Protein AF-A0A6J8BH68-F1 (afdb_monomer)

Nearest PDB structures (foldseek):
  7sr6-assembly1_A  TM=5.094E-01  e=5.598E-03  Homo sapiens
  6y30-assembly1_A  TM=3.974E-01  e=2.718E+00  Homo sapiens
  6y31-assembly4_D  TM=3.456E-01  e=2.278E+00  Homo sapiens
  6y30-assembly2_B  TM=4.277E-01  e=5.846E+00  Homo sapiens

Secondary structure (DSSP, 8-state):
-HHHHHHTTPPP-GGG---S-SEEEETTEEEETTTTEEE--HHHHHHHHHHHHHTTT-SEEEHHHHHHHHHHHHHHTTT-GGGGGGHHHHHHHHHTSSSTTSEEE--HHHHHHHHHHHHHHHHTTTT-S---S-EEETTTTTEEEEE-SSSEEEEEETTEEEEEEPPTTTS-TTS----HHHHHHHHHHHHHHHHGGGGTT-EEE----

Solvent-accessible surface area (backbone atoms only — not comparable to full-atom values): 12185 Å² total; per-residue (Å²): 107,75,63,56,34,58,76,69,69,51,87,78,56,69,97,77,60,74,72,98,63,61,60,49,77,53,100,75,28,35,40,29,69,82,80,52,25,25,22,66,41,66,71,60,50,50,52,53,48,51,54,54,57,69,50,71,83,46,64,53,44,32,22,47,59,48,48,50,52,47,54,56,51,59,58,45,37,74,26,30,63,80,52,53,77,56,46,56,63,56,52,52,50,38,62,73,44,89,54,54,81,40,73,36,74,54,46,70,68,54,50,52,42,51,52,49,47,49,51,44,64,73,69,32,59,42,69,47,51,69,49,47,89,63,71,40,48,27,66,84,66,43,37,49,64,46,52,51,100,83,61,25,38,26,32,37,45,78,94,43,72,54,72,49,66,63,55,79,84,72,65,50,93,86,51,82,75,75,49,65,66,60,51,46,46,50,30,48,51,51,47,42,73,76,49,37,86,80,44,68,57,60,37,72,45,79,88,80,125

Structure (mmCIF, N/CA/C/O backbone):
data_AF-A0A6J8BH68-F1
#
_entry.id   AF-A0A6J8BH68-F1
#
loop_
_atom_site.group_PDB
_atom_site.id
_atom_site.type_symbol
_atom_site.label_atom_id
_atom_site.label_alt_id
_atom_site.label_comp_id
_atom_site.label_asym_id
_atom_site.label_entity_id
_atom_site.label_seq_id
_atom_site.pdbx_PDB_ins_code
_atom_site.Cartn_x
_atom_site.Cartn_y
_atom_site.Cartn_z
_atom_site.occupancy
_atom_site.B_iso_or_equiv
_atom_site.auth_seq_id
_atom_site.auth_comp_id
_atom_site.auth_asym_id
_atom_site.auth_atom_id
_atom_site.pdbx_PDB_model_num
ATOM 1 N N . MET A 1 1 ? 7.883 -32.404 18.739 1.00 62.94 1 MET A N 1
ATOM 2 C CA . MET A 1 1 ? 7.047 -31.274 19.208 1.00 62.94 1 MET A CA 1
ATOM 3 C C . MET A 1 1 ? 5.909 -31.745 20.113 1.00 62.94 1 MET A C 1
ATOM 5 O O . MET A 1 1 ? 5.939 -31.390 21.276 1.00 62.94 1 MET A O 1
ATOM 9 N N . LEU A 1 2 ? 4.973 -32.595 19.663 1.00 76.50 2 LEU A N 1
ATOM 10 C CA . LEU A 1 2 ? 3.887 -33.108 20.531 1.00 76.50 2 LEU A CA 1
ATOM 11 C C . LEU A 1 2 ? 4.393 -33.866 21.774 1.00 76.50 2 LEU A C 1
ATOM 13 O O . LEU A 1 2 ? 3.855 -33.691 22.862 1.00 76.50 2 LEU A O 1
ATOM 17 N N . TYR A 1 3 ? 5.465 -34.650 21.618 1.00 80.44 3 TYR A N 1
ATOM 18 C CA . TYR A 1 3 ? 6.135 -35.343 22.723 1.00 80.44 3 TYR A CA 1
ATOM 19 C C . TYR A 1 3 ? 6.648 -34.373 23.800 1.00 80.44 3 TYR A C 1
ATOM 21 O O . TYR A 1 3 ? 6.330 -34.541 24.969 1.00 80.44 3 TYR A O 1
ATOM 29 N N . GLU A 1 4 ? 7.350 -33.308 23.401 1.00 83.19 4 GLU A N 1
ATOM 30 C CA . GLU A 1 4 ? 7.894 -32.295 24.321 1.00 83.19 4 GLU A CA 1
ATOM 31 C C . GLU A 1 4 ? 6.803 -31.568 25.114 1.00 83.19 4 GLU A C 1
ATOM 33 O O . GLU A 1 4 ? 6.927 -31.379 26.320 1.00 83.19 4 GLU A O 1
ATOM 38 N N . PHE A 1 5 ? 5.696 -31.202 24.459 1.00 84.19 5 PHE A N 1
ATOM 39 C CA . PHE A 1 5 ? 4.562 -30.566 25.136 1.00 84.19 5 PHE A CA 1
ATOM 40 C C . PHE A 1 5 ? 3.952 -31.488 26.194 1.00 84.19 5 PHE A C 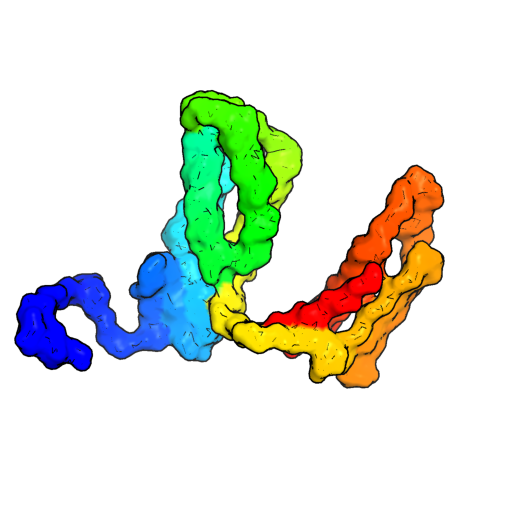1
ATOM 42 O O . PHE A 1 5 ? 3.615 -31.029 27.283 1.00 84.19 5 PHE A O 1
ATOM 49 N N . ASN A 1 6 ? 3.860 -32.787 25.899 1.00 84.12 6 ASN A N 1
ATOM 50 C CA . ASN A 1 6 ? 3.356 -33.777 26.844 1.00 84.12 6 ASN A CA 1
ATOM 51 C C . ASN A 1 6 ? 4.328 -33.982 28.021 1.00 84.12 6 ASN A C 1
ATOM 53 O O . ASN A 1 6 ? 3.905 -33.972 29.176 1.00 84.12 6 ASN A O 1
ATOM 57 N N . SER A 1 7 ? 5.635 -34.068 27.744 1.00 90.94 7 SER A N 1
ATOM 58 C CA . SER A 1 7 ? 6.694 -34.155 28.761 1.00 90.94 7 SER A CA 1
ATOM 59 C C . SER A 1 7 ? 6.697 -32.950 29.707 1.00 90.94 7 SER A C 1
ATOM 61 O O . SER A 1 7 ? 6.908 -33.103 30.908 1.00 90.94 7 SER A O 1
ATOM 63 N N . LEU A 1 8 ? 6.400 -31.757 29.185 1.00 92.19 8 LEU A N 1
ATOM 64 C CA . LEU A 1 8 ? 6.298 -30.512 29.952 1.00 92.19 8 LEU A CA 1
ATOM 65 C C . LEU A 1 8 ? 4.896 -30.256 30.536 1.00 92.19 8 LEU A C 1
ATOM 67 O O . LEU A 1 8 ? 4.685 -29.223 31.170 1.00 92.19 8 LEU A O 1
ATOM 71 N N . LYS A 1 9 ? 3.934 -31.171 30.339 1.00 89.31 9 LYS A N 1
ATOM 72 C CA . LYS A 1 9 ? 2.522 -31.029 30.750 1.00 89.31 9 LYS A CA 1
ATOM 73 C C . LYS A 1 9 ? 1.856 -29.738 30.246 1.00 89.31 9 LYS A C 1
ATOM 75 O O . LYS A 1 9 ? 0.973 -29.189 30.905 1.00 89.31 9 LYS A O 1
ATOM 80 N N . ILE A 1 10 ? 2.259 -29.254 29.072 1.00 89.19 10 ILE A N 1
ATOM 81 C CA . ILE A 1 10 ? 1.654 -28.085 28.429 1.00 89.19 10 ILE A CA 1
ATOM 82 C C . ILE A 1 10 ? 0.408 -28.552 27.661 1.00 89.19 10 ILE A C 1
ATOM 84 O O . ILE A 1 10 ? 0.533 -29.356 26.733 1.00 89.19 10 ILE A O 1
ATOM 88 N N . PRO A 1 11 ? -0.797 -28.066 28.010 1.00 85.69 11 PRO A N 1
ATOM 89 C CA . PRO A 1 11 ? -2.028 -28.516 27.378 1.00 85.69 11 PRO A CA 1
ATOM 90 C C . PRO A 1 11 ? -2.098 -28.066 25.917 1.00 85.69 11 PRO A C 1
ATOM 92 O O . PRO A 1 11 ? -1.878 -26.899 25.587 1.00 85.69 11 PRO A O 1
ATOM 95 N N . LEU A 1 12 ? -2.453 -29.002 25.038 1.00 82.00 12 LEU A N 1
ATOM 96 C CA . LEU A 1 12 ? -2.677 -28.738 23.622 1.00 82.00 12 LEU A CA 1
ATOM 97 C C . LEU A 1 12 ? -4.158 -28.492 23.357 1.00 82.00 12 LEU A C 1
ATOM 99 O O . LEU A 1 12 ? -5.035 -29.239 23.788 1.00 82.00 12 LEU A O 1
ATOM 103 N N . SER A 1 13 ? -4.434 -27.442 22.597 1.00 84.00 13 SER A N 1
ATOM 104 C CA . SER A 1 13 ? -5.782 -27.107 22.164 1.00 84.00 13 SER A CA 1
ATOM 105 C C . SER A 1 13 ? -6.084 -27.823 20.850 1.00 84.00 13 SER A C 1
ATOM 107 O O . SER A 1 13 ? -5.769 -27.283 19.794 1.00 84.00 13 SER A O 1
ATOM 109 N N . ALA A 1 14 ? -6.731 -28.991 20.901 1.00 79.06 14 ALA A N 1
ATOM 110 C CA . ALA A 1 14 ? -6.987 -29.832 19.722 1.00 79.06 14 ALA A CA 1
ATOM 111 C C . ALA A 1 14 ? -7.617 -29.068 18.539 1.00 79.06 14 ALA A C 1
ATOM 113 O O . ALA A 1 14 ? -7.183 -29.225 17.406 1.00 79.06 14 ALA A O 1
ATOM 114 N N . HIS A 1 15 ? -8.560 -28.156 18.804 1.00 78.12 15 HIS A N 1
ATOM 115 C CA . HIS A 1 15 ? -9.216 -27.341 17.769 1.00 78.12 15 HIS A CA 1
ATOM 116 C C . HIS A 1 15 ? -8.321 -26.251 17.141 1.00 78.12 15 HIS A C 1
ATOM 118 O O . HIS A 1 15 ? -8.707 -25.634 16.156 1.00 78.12 15 HIS A O 1
ATOM 124 N N . LYS A 1 16 ? -7.141 -25.986 17.718 1.00 76.31 16 LYS A N 1
ATOM 125 C CA . LYS A 1 16 ? -6.117 -25.053 17.206 1.00 76.31 16 LYS A CA 1
ATOM 126 C C . LYS A 1 16 ? -4.855 -25.778 16.743 1.00 76.31 16 LYS A C 1
ATOM 128 O O . LYS A 1 16 ? -3.930 -25.142 16.245 1.00 76.31 16 LYS A O 1
ATOM 133 N N . THR A 1 17 ? -4.782 -27.090 16.951 1.00 81.56 17 THR A N 1
ATOM 134 C CA . THR A 1 17 ? -3.645 -27.906 16.546 1.00 81.56 17 THR A CA 1
ATOM 135 C C . THR A 1 17 ? -3.919 -28.445 15.155 1.00 81.56 17 THR A C 1
ATOM 137 O O . THR A 1 17 ? -4.758 -29.318 14.964 1.00 81.56 17 THR A O 1
ATOM 140 N N . VAL A 1 18 ? -3.194 -27.913 14.179 1.00 82.25 18 VAL A N 1
ATOM 141 C CA . VAL A 1 18 ? -3.217 -28.406 12.804 1.00 82.25 18 VAL A CA 1
ATOM 142 C C . VAL A 1 18 ? -2.016 -29.330 12.620 1.00 82.25 18 VAL A C 1
ATOM 144 O O . VAL A 1 18 ? -0.923 -29.039 13.110 1.00 82.25 18 VAL A O 1
ATOM 147 N N . GLY A 1 19 ? -2.222 -30.462 11.947 1.00 83.69 19 GLY A N 1
ATOM 148 C CA . GLY A 1 19 ? -1.123 -31.329 11.528 1.00 83.69 19 GLY A CA 1
ATOM 149 C C . GLY A 1 19 ? -0.213 -30.647 10.494 1.00 83.69 19 GLY A C 1
ATOM 150 O O . GLY A 1 19 ? -0.447 -29.496 10.117 1.00 83.69 19 GLY A O 1
ATOM 151 N N . PRO A 1 20 ? 0.822 -31.346 10.001 1.00 84.50 20 PRO A N 1
ATOM 152 C CA . PRO A 1 20 ? 1.639 -30.848 8.902 1.00 84.50 20 PRO A CA 1
ATOM 153 C C . PRO A 1 20 ? 0.752 -30.455 7.714 1.00 84.50 20 PRO A C 1
ATOM 155 O O . PRO A 1 20 ? 0.034 -31.286 7.163 1.00 84.50 20 PRO A O 1
ATOM 158 N N . SER A 1 21 ? 0.785 -29.177 7.346 1.00 89.00 21 SER A N 1
ATOM 159 C CA . SER A 1 21 ? 0.006 -28.620 6.245 1.00 89.00 21 SER A CA 1
ATOM 160 C C . SER A 1 21 ? 0.845 -27.585 5.511 1.00 89.00 21 SER A C 1
ATOM 162 O O . SER A 1 21 ? 1.622 -26.848 6.118 1.00 89.00 21 SER A O 1
ATOM 164 N N . THR A 1 22 ? 0.663 -27.515 4.198 1.00 88.31 22 THR A N 1
ATOM 165 C CA . THR A 1 22 ? 1.269 -26.488 3.343 1.00 88.31 22 THR A CA 1
ATOM 166 C C . THR A 1 22 ? 0.498 -25.171 3.380 1.00 88.31 22 THR A C 1
ATOM 168 O O . THR A 1 22 ? 0.991 -24.159 2.882 1.00 88.31 22 THR A O 1
ATOM 171 N N . SER A 1 23 ? -0.700 -25.165 3.975 1.00 90.88 23 SER A N 1
ATOM 172 C CA . SER A 1 23 ? -1.450 -23.951 4.261 1.00 90.88 23 SER A CA 1
ATOM 173 C C . SER A 1 23 ? -2.061 -23.977 5.655 1.00 90.88 23 SER A C 1
ATOM 175 O O . SER A 1 23 ? -2.712 -24.948 6.042 1.00 90.88 23 SER A O 1
ATOM 177 N N . LEU A 1 24 ? -1.833 -22.915 6.423 1.00 91.88 24 LEU A N 1
ATOM 178 C CA . LEU A 1 24 ? -2.341 -22.790 7.786 1.00 91.88 24 LEU A CA 1
ATOM 179 C C . LEU A 1 24 ? -2.579 -21.328 8.148 1.00 91.88 24 LEU A C 1
ATOM 181 O O . LEU A 1 24 ? -1.927 -20.431 7.611 1.00 91.88 24 LEU A O 1
ATOM 185 N N . GLU A 1 25 ? -3.493 -21.095 9.084 1.00 90.75 25 GLU A N 1
ATOM 186 C CA . GLU A 1 25 ? -3.662 -19.784 9.698 1.00 90.75 25 GLU A CA 1
ATOM 187 C C . GLU A 1 25 ? -2.730 -19.645 10.908 1.00 90.75 25 GLU A C 1
ATOM 189 O O . GLU A 1 25 ? -2.767 -20.449 11.838 1.00 90.75 25 GLU A O 1
ATOM 194 N N . TYR A 1 26 ? -1.897 -18.606 10.911 1.00 88.06 26 TYR A N 1
ATOM 195 C CA . TYR A 1 26 ? -0.984 -18.289 12.003 1.00 88.06 26 TYR A CA 1
ATOM 196 C C . TYR A 1 26 ? -1.007 -16.797 12.309 1.00 88.06 26 TYR A C 1
ATOM 198 O O . TYR A 1 26 ? -0.903 -15.961 11.412 1.00 88.06 26 TYR A O 1
ATOM 206 N N . LEU A 1 27 ? -1.182 -16.452 13.590 1.00 88.88 27 LEU A N 1
ATOM 207 C CA . LEU A 1 27 ? -1.346 -15.068 14.062 1.00 88.88 27 LEU A CA 1
ATOM 208 C C . LEU A 1 27 ? -2.412 -14.280 13.279 1.00 88.88 27 LEU A C 1
ATOM 210 O O . LEU A 1 27 ? -2.342 -13.052 13.156 1.00 88.88 27 LEU A O 1
ATOM 214 N N . GLY A 1 28 ? -3.410 -15.000 12.760 1.00 90.12 28 GLY A N 1
ATOM 215 C CA . GLY A 1 28 ? -4.513 -14.446 12.000 1.00 90.12 28 GLY A CA 1
ATOM 216 C C . GLY A 1 28 ? -4.228 -14.148 10.521 1.00 90.12 28 GLY A C 1
ATOM 217 O O . GLY A 1 28 ? -4.991 -13.390 9.918 1.00 90.12 28 GLY A O 1
ATOM 218 N N . LEU A 1 29 ? -3.137 -14.682 9.969 1.00 92.50 29 LEU A N 1
ATOM 219 C CA . LEU A 1 29 ? -2.777 -14.634 8.552 1.00 92.50 29 LEU A CA 1
ATOM 220 C C . LEU A 1 29 ? -2.764 -16.050 7.983 1.00 92.50 29 LEU A C 1
ATOM 222 O O . LEU A 1 29 ? -2.313 -16.973 8.653 1.00 92.50 29 LEU A O 1
ATOM 226 N N . ILE A 1 30 ? -3.200 -16.217 6.739 1.00 93.19 30 ILE A N 1
ATOM 227 C CA . ILE A 1 30 ? -3.071 -17.487 6.022 1.00 93.19 30 ILE A CA 1
ATOM 228 C C . ILE A 1 30 ? -1.685 -17.526 5.395 1.00 93.19 30 ILE A C 1
ATOM 230 O O . ILE A 1 30 ? -1.351 -16.658 4.590 1.00 93.19 30 ILE A O 1
ATOM 234 N N . LEU A 1 31 ? -0.901 -18.536 5.749 1.00 91.19 31 LEU A N 1
ATOM 235 C CA . LEU A 1 31 ? 0.393 -18.837 5.150 1.00 91.19 31 LEU A CA 1
ATOM 236 C C . LEU A 1 31 ? 0.215 -19.963 4.129 1.00 91.19 31 LEU A C 1
ATOM 238 O O . LEU A 1 31 ? -0.536 -20.907 4.382 1.00 91.19 31 LEU A O 1
ATOM 242 N N . ASN A 1 32 ? 0.896 -19.877 2.986 1.00 90.44 32 ASN A N 1
ATOM 243 C CA . ASN A 1 32 ? 0.969 -20.954 2.001 1.00 90.44 32 ASN A CA 1
ATOM 244 C C . ASN A 1 32 ? 2.422 -21.165 1.567 1.00 90.44 32 ASN A C 1
ATOM 246 O O . ASN A 1 32 ? 3.017 -20.290 0.938 1.00 90.44 32 ASN A O 1
ATOM 250 N N . SER A 1 33 ? 2.988 -22.323 1.903 1.00 87.00 33 SER A N 1
ATOM 251 C CA . SER A 1 33 ? 4.391 -22.645 1.623 1.00 87.00 33 SER A CA 1
ATOM 252 C C . SER A 1 33 ? 4.631 -23.167 0.206 1.00 87.00 33 SER A C 1
ATOM 254 O O . SER A 1 33 ? 5.766 -23.153 -0.249 1.00 87.00 33 SER A O 1
ATOM 256 N N . MET A 1 34 ? 3.595 -23.623 -0.508 1.00 86.56 34 MET A N 1
ATOM 257 C CA . MET A 1 34 ? 3.737 -24.084 -1.898 1.00 86.56 34 MET A CA 1
ATOM 258 C C . MET A 1 34 ? 3.838 -22.911 -2.870 1.00 86.56 34 MET A C 1
ATOM 260 O O . MET A 1 34 ? 4.685 -22.898 -3.754 1.00 86.56 34 MET A O 1
ATOM 264 N N . HIS A 1 35 ? 2.974 -21.916 -2.687 1.00 83.56 35 HIS A N 1
ATOM 265 C CA . HIS A 1 35 ? 2.920 -20.724 -3.533 1.00 83.56 35 HIS A CA 1
ATOM 266 C C . HIS A 1 35 ? 3.731 -19.560 -2.960 1.00 83.56 35 HIS A C 1
ATOM 268 O O . HIS A 1 35 ? 3.818 -18.515 -3.594 1.00 83.56 35 HIS A O 1
ATOM 274 N N . MET A 1 36 ? 4.299 -19.728 -1.761 1.00 83.19 36 MET A N 1
ATOM 275 C CA . MET A 1 36 ? 5.093 -18.716 -1.067 1.00 83.19 36 MET A CA 1
ATOM 276 C C . MET A 1 36 ? 4.358 -17.372 -0.972 1.00 83.19 36 MET A C 1
ATOM 278 O O . MET A 1 36 ? 4.856 -16.327 -1.391 1.00 83.19 36 MET A O 1
ATOM 282 N N . PHE A 1 37 ? 3.177 -17.384 -0.349 1.00 86.69 37 PHE A N 1
ATOM 283 C CA . PHE A 1 37 ? 2.463 -16.160 0.016 1.00 86.69 37 PHE A CA 1
ATOM 284 C C . PHE A 1 37 ? 1.975 -16.183 1.464 1.00 86.69 37 PHE A C 1
ATOM 286 O O . PHE A 1 37 ? 1.782 -17.239 2.071 1.00 86.69 37 PHE A O 1
ATOM 293 N N . ALA A 1 38 ? 1.708 -14.988 1.989 1.00 90.62 38 ALA A N 1
ATOM 294 C CA . ALA A 1 38 ? 0.821 -14.804 3.126 1.00 90.62 38 ALA A CA 1
ATOM 295 C C . ALA A 1 38 ? -0.303 -13.848 2.737 1.00 90.62 38 ALA A C 1
ATOM 297 O O . ALA A 1 38 ? -0.083 -12.888 1.995 1.00 90.62 38 ALA A O 1
ATOM 298 N N . LYS A 1 39 ? -1.506 -14.108 3.240 1.00 93.31 39 LYS A N 1
ATOM 299 C CA . LYS A 1 39 ? -2.678 -13.279 2.969 1.00 93.31 39 LYS A CA 1
ATOM 300 C C . LYS A 1 39 ? -3.514 -13.057 4.221 1.00 93.31 39 LYS A C 1
ATOM 302 O O . LYS A 1 39 ? -3.482 -13.851 5.162 1.00 93.31 39 LYS A O 1
ATOM 307 N N . LEU A 1 40 ? -4.295 -11.985 4.220 1.00 94.94 40 LEU A N 1
ATOM 308 C CA . LEU A 1 40 ? -5.411 -11.842 5.141 1.00 94.94 40 LEU A CA 1
ATOM 309 C C . LEU A 1 40 ? -6.446 -12.936 4.837 1.00 94.94 40 LEU A C 1
ATOM 311 O O . LEU A 1 40 ? -6.752 -13.147 3.657 1.00 94.94 40 LEU A O 1
ATOM 315 N N . PRO A 1 41 ? -7.009 -13.589 5.870 1.00 94.75 41 PRO A N 1
ATOM 316 C CA . PRO A 1 41 ? -8.238 -14.357 5.742 1.00 94.75 41 PRO A CA 1
ATOM 317 C C . PRO A 1 41 ? -9.340 -13.524 5.090 1.00 94.75 41 PRO A C 1
ATOM 319 O O . PRO A 1 41 ? -9.456 -12.321 5.353 1.00 94.75 41 PRO A O 1
ATOM 322 N N . ASP A 1 42 ? -10.159 -14.173 4.267 1.00 94.12 42 ASP A N 1
ATOM 323 C CA . ASP A 1 42 ? -11.152 -13.487 3.439 1.00 94.12 42 ASP A CA 1
ATOM 324 C C . ASP A 1 42 ? -12.192 -12.755 4.309 1.00 94.12 42 ASP A C 1
ATOM 326 O O . ASP A 1 42 ? -12.554 -11.620 4.008 1.00 94.12 42 ASP A O 1
ATOM 330 N N . GLU A 1 43 ? -12.554 -13.314 5.469 1.00 95.06 43 GLU A N 1
ATOM 331 C CA . GLU A 1 43 ? -13.422 -12.664 6.463 1.00 95.06 43 GLU A CA 1
ATOM 332 C C . GLU A 1 43 ? -12.866 -11.320 6.957 1.00 95.06 43 GLU A C 1
ATOM 334 O O . GLU A 1 43 ? -13.586 -10.323 7.046 1.00 95.06 43 GLU A O 1
ATOM 339 N N . LYS A 1 44 ? -11.560 -11.258 7.255 1.00 94.75 44 LYS A N 1
ATOM 340 C CA . LYS A 1 44 ? -10.914 -10.009 7.686 1.00 94.75 44 LYS A CA 1
ATOM 341 C C . LYS A 1 44 ? -10.862 -9.010 6.546 1.00 94.75 44 LYS A C 1
ATOM 343 O O . LYS A 1 44 ? -11.065 -7.823 6.768 1.00 94.75 44 LYS A O 1
ATOM 348 N N . LEU A 1 45 ? -10.594 -9.481 5.335 1.00 95.44 45 LEU A N 1
ATOM 349 C CA . LEU A 1 45 ? -10.527 -8.639 4.153 1.00 95.44 45 LEU A CA 1
ATOM 350 C C . LEU A 1 45 ? -11.887 -8.006 3.831 1.00 95.44 45 LEU A C 1
ATOM 352 O O . LEU A 1 45 ? -11.944 -6.798 3.607 1.00 95.44 45 LEU A O 1
ATOM 356 N N . VAL A 1 46 ? -12.970 -8.789 3.876 1.00 96.75 46 VAL A N 1
ATOM 357 C CA . VAL A 1 46 ? -14.351 -8.300 3.730 1.00 96.75 46 VAL A CA 1
ATOM 358 C C . VAL A 1 46 ? -14.666 -7.278 4.817 1.00 96.75 46 VAL A C 1
ATOM 360 O O . VAL A 1 46 ? -15.016 -6.148 4.498 1.00 96.75 46 VAL A O 1
ATOM 363 N N . ARG A 1 47 ? -14.395 -7.603 6.087 1.00 96.62 47 ARG A N 1
ATOM 364 C CA . ARG A 1 47 ? -14.621 -6.677 7.204 1.00 96.62 47 ARG A CA 1
ATOM 365 C C . ARG A 1 47 ? -13.931 -5.325 7.008 1.00 96.62 47 ARG A C 1
ATOM 367 O O . ARG A 1 47 ? -14.539 -4.292 7.266 1.00 96.62 47 ARG A O 1
ATOM 374 N N . ILE A 1 48 ? -12.669 -5.300 6.574 1.00 96.50 48 ILE A N 1
ATOM 375 C CA . ILE A 1 48 ? -11.948 -4.033 6.356 1.00 96.50 48 ILE A CA 1
ATOM 376 C C . ILE A 1 48 ? -12.564 -3.254 5.187 1.00 96.50 48 ILE A C 1
ATOM 378 O O . ILE A 1 48 ? -12.727 -2.037 5.287 1.00 96.50 48 ILE A O 1
ATOM 382 N N . LYS A 1 49 ? -12.933 -3.938 4.097 1.00 96.69 49 LYS A N 1
ATOM 383 C CA . LYS A 1 49 ? -13.613 -3.314 2.954 1.00 96.69 49 LYS A CA 1
ATOM 384 C C . LYS A 1 49 ? -14.957 -2.708 3.353 1.00 96.69 49 LYS A C 1
ATOM 386 O O . LYS A 1 49 ? -15.226 -1.576 2.963 1.00 96.69 49 LYS A O 1
ATOM 391 N N . ASP A 1 50 ? -15.743 -3.404 4.166 1.00 96.25 50 ASP A N 1
ATOM 392 C CA . ASP A 1 50 ? -17.037 -2.919 4.652 1.00 96.25 50 ASP A CA 1
ATOM 393 C C . ASP A 1 50 ? -16.874 -1.690 5.548 1.00 96.25 50 ASP A C 1
ATOM 395 O O . ASP A 1 50 ? -17.590 -0.698 5.390 1.00 96.25 50 ASP A O 1
ATOM 399 N N . ILE A 1 51 ? -15.879 -1.717 6.446 1.00 95.69 51 ILE A N 1
ATOM 400 C CA . ILE A 1 51 ? -15.525 -0.556 7.264 1.00 95.69 51 ILE A CA 1
ATOM 401 C C . ILE A 1 51 ? -15.192 0.621 6.344 1.00 95.69 51 ILE A C 1
ATOM 403 O O . ILE A 1 51 ? -15.825 1.661 6.489 1.00 95.69 51 ILE A O 1
ATOM 407 N N . LEU A 1 52 ? -14.282 0.471 5.374 1.00 95.56 52 LEU A N 1
ATOM 408 C CA . LEU A 1 52 ? -13.920 1.539 4.426 1.00 95.56 52 LEU A CA 1
ATOM 409 C C . LEU A 1 52 ? -15.133 2.065 3.647 1.00 95.56 52 LEU A C 1
ATOM 411 O O . LEU A 1 52 ? -15.321 3.278 3.543 1.00 95.56 52 LEU A O 1
ATOM 415 N N . TYR A 1 53 ? -15.984 1.167 3.147 1.00 93.94 53 TYR A N 1
ATOM 416 C CA . TYR A 1 53 ? -17.192 1.532 2.410 1.00 93.94 53 TYR A CA 1
ATOM 417 C C . TYR A 1 53 ? -18.156 2.358 3.272 1.00 93.94 53 TYR A C 1
ATOM 419 O O . TYR A 1 53 ? -18.736 3.335 2.798 1.00 93.94 53 TYR A O 1
ATOM 427 N N . SER A 1 54 ? -18.253 2.055 4.570 1.00 93.50 54 SER A N 1
ATOM 428 C CA . SER A 1 54 ? -19.095 2.808 5.505 1.00 93.50 54 SER A CA 1
ATOM 429 C C . SER A 1 54 ? -18.695 4.287 5.663 1.00 93.50 54 SER A C 1
ATOM 431 O O . SER A 1 54 ? -19.541 5.097 6.052 1.00 93.50 54 SER A O 1
ATOM 433 N N . TYR A 1 55 ? -17.453 4.669 5.327 1.00 92.06 55 TYR A N 1
ATOM 434 C CA . TYR A 1 55 ? -16.980 6.064 5.329 1.00 92.06 55 TYR A CA 1
ATOM 435 C C . TYR A 1 55 ? -17.182 6.784 3.988 1.00 92.06 55 TYR A C 1
ATOM 437 O O . TYR A 1 55 ? -17.048 8.009 3.930 1.00 92.06 55 TYR A O 1
ATOM 445 N N . HIS A 1 56 ? -17.553 6.071 2.917 1.00 85.06 56 HIS A N 1
ATOM 446 C CA . HIS A 1 56 ? -17.559 6.606 1.551 1.00 85.06 56 HIS A CA 1
ATOM 447 C C . HIS A 1 56 ? -18.442 7.849 1.366 1.00 85.06 56 HIS A C 1
ATOM 449 O O . HIS A 1 56 ? -18.072 8.740 0.610 1.00 85.06 56 HIS A O 1
ATOM 455 N N . ASN A 1 57 ? -19.552 7.952 2.102 1.00 88.69 57 ASN A N 1
ATOM 456 C CA . ASN A 1 57 ? -20.473 9.096 2.042 1.00 88.69 57 ASN A CA 1
ATOM 457 C C . ASN A 1 57 ? -20.449 9.971 3.305 1.00 88.69 57 ASN A C 1
ATOM 459 O O . ASN A 1 57 ? -21.202 10.940 3.414 1.00 88.69 57 ASN A O 1
ATOM 463 N N . ARG A 1 58 ? -19.590 9.653 4.280 1.00 94.44 58 ARG A N 1
ATOM 464 C CA . ARG A 1 58 ? -19.495 10.429 5.518 1.00 94.44 58 ARG A CA 1
ATOM 465 C C . ARG A 1 58 ? -18.712 11.721 5.281 1.00 94.44 58 ARG A C 1
ATOM 467 O O . ARG A 1 58 ? -17.722 11.753 4.541 1.00 94.44 58 ARG A O 1
ATOM 474 N N . ARG A 1 59 ? -19.159 12.793 5.942 1.00 95.25 59 ARG A N 1
ATOM 475 C CA . ARG A 1 59 ? -18.457 14.089 5.991 1.00 95.25 59 ARG A CA 1
ATOM 476 C C . ARG A 1 59 ? -17.462 14.165 7.152 1.00 95.25 59 ARG A C 1
ATOM 478 O O . ARG A 1 59 ? -16.464 14.872 7.060 1.00 95.25 59 ARG A O 1
ATOM 485 N N . SER A 1 60 ? -17.715 13.423 8.225 1.00 96.50 60 SER A N 1
ATOM 486 C CA . SER A 1 60 ? -16.857 13.335 9.405 1.00 96.50 60 SER A CA 1
ATOM 487 C C . SER A 1 60 ? -16.999 11.969 10.075 1.00 96.50 60 SER A C 1
ATOM 489 O O . SER A 1 60 ? -17.937 11.216 9.798 1.00 96.50 60 SER A O 1
ATOM 491 N N . CYS A 1 61 ? -16.069 11.655 10.967 1.00 96.69 61 CYS A N 1
ATOM 492 C CA . CYS A 1 61 ? -16.147 10.524 11.887 1.00 96.69 61 CYS A CA 1
ATOM 493 C C . CYS A 1 61 ? -15.500 10.897 13.216 1.00 96.69 61 CYS A C 1
ATOM 495 O O . CYS A 1 61 ? -14.762 11.874 13.290 1.00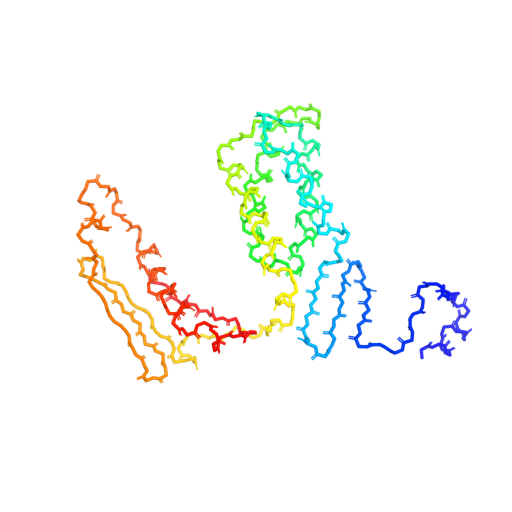 96.69 61 CYS A O 1
ATOM 497 N N . THR A 1 62 ? -15.749 10.133 14.269 1.00 97.69 62 THR A N 1
ATOM 498 C CA . THR A 1 62 ? -15.051 10.335 15.543 1.00 97.69 62 THR A CA 1
ATOM 499 C C . THR A 1 62 ? -13.575 9.937 15.436 1.00 97.69 62 THR A C 1
ATOM 501 O O . THR A 1 62 ? -13.188 9.111 14.601 1.00 97.69 62 THR A O 1
ATOM 504 N N . LYS A 1 63 ? -12.728 10.486 16.310 1.00 97.94 63 LYS A N 1
ATOM 505 C CA . LYS A 1 63 ? -11.335 10.042 16.458 1.00 97.94 63 LYS A CA 1
ATOM 506 C C . LYS A 1 63 ? -11.256 8.548 16.764 1.00 97.94 63 LYS A C 1
ATOM 508 O O . LYS A 1 63 ? -10.422 7.855 16.190 1.00 97.94 63 LYS A O 1
ATOM 513 N N . HIS A 1 64 ? -12.139 8.042 17.623 1.00 97.62 64 HIS A N 1
ATOM 514 C CA . HIS A 1 64 ? -12.227 6.618 17.940 1.00 97.62 64 HIS A CA 1
ATOM 515 C C . HIS A 1 64 ? -12.498 5.757 16.695 1.00 97.62 64 HIS A C 1
ATOM 517 O O . HIS A 1 64 ? -11.812 4.763 16.469 1.00 97.62 64 HIS A O 1
ATOM 523 N N . GLU A 1 65 ? -13.461 6.154 15.861 1.00 96.88 65 GLU A N 1
ATOM 524 C CA . GLU A 1 65 ? -13.764 5.493 14.586 1.00 96.88 65 GLU A CA 1
ATOM 525 C C . GLU A 1 65 ? -12.554 5.475 13.638 1.00 96.88 65 GLU A C 1
ATOM 527 O O . GLU A 1 65 ? -12.205 4.418 13.105 1.00 96.88 65 GLU A O 1
ATOM 532 N N . MET A 1 66 ? -11.863 6.613 13.492 1.00 96.25 66 MET A N 1
ATOM 533 C CA . MET A 1 66 ? -10.660 6.716 12.659 1.00 96.25 66 MET A CA 1
ATOM 534 C C . MET A 1 66 ? -9.526 5.817 13.175 1.00 96.25 66 MET A C 1
ATOM 536 O O . MET A 1 66 ? -8.904 5.093 12.400 1.00 96.25 66 MET A O 1
ATOM 540 N N . LEU A 1 67 ? -9.267 5.816 14.488 1.00 97.25 67 LEU A N 1
ATOM 541 C CA . LEU A 1 67 ? -8.241 4.970 15.108 1.00 97.25 67 LEU A CA 1
ATOM 542 C C . LEU A 1 67 ? -8.575 3.476 14.994 1.00 97.25 67 LEU A C 1
ATOM 544 O O . LEU A 1 67 ? -7.675 2.663 14.787 1.00 97.25 67 LEU A O 1
ATOM 548 N N . ASN A 1 68 ? -9.855 3.109 15.075 1.00 96.81 68 ASN A N 1
ATOM 549 C CA . ASN A 1 68 ? -10.303 1.735 14.863 1.00 96.81 68 ASN A CA 1
ATOM 550 C C . ASN A 1 68 ? -10.031 1.277 13.417 1.00 96.81 68 ASN A C 1
ATOM 552 O O . ASN A 1 68 ? -9.419 0.227 13.201 1.00 96.81 68 ASN A O 1
ATOM 556 N N . LEU A 1 69 ? -10.387 2.103 12.423 1.00 96.00 69 LEU A N 1
ATOM 557 C CA . LEU A 1 69 ? -10.020 1.853 11.027 1.00 96.00 69 LEU A CA 1
ATOM 558 C C . LEU A 1 69 ? -8.496 1.714 10.876 1.00 96.00 69 LEU A C 1
ATOM 560 O O . LEU A 1 69 ? -8.024 0.742 10.289 1.00 96.00 69 LEU A O 1
ATOM 564 N N . LEU A 1 70 ? -7.715 2.627 11.456 1.00 96.06 70 LEU A N 1
ATOM 565 C CA . LEU A 1 70 ? -6.253 2.568 11.416 1.00 96.06 70 LEU A CA 1
ATOM 566 C C . LEU A 1 70 ? -5.688 1.287 12.033 1.00 96.06 70 LEU A C 1
ATOM 568 O O . LEU A 1 70 ? -4.724 0.745 11.503 1.00 96.06 70 LEU A O 1
ATOM 572 N N . GLY A 1 71 ? -6.279 0.765 13.109 1.00 96.12 71 GLY A N 1
ATOM 573 C CA . GLY A 1 71 ? -5.887 -0.522 13.690 1.00 96.12 71 GLY A CA 1
ATOM 574 C C . GLY A 1 71 ? -6.057 -1.678 12.700 1.00 96.12 71 GLY A C 1
ATOM 575 O O . GLY A 1 71 ? -5.153 -2.500 12.526 1.00 96.12 71 GLY A O 1
ATOM 576 N N . HIS A 1 72 ? -7.183 -1.697 11.987 1.00 96.25 72 HIS A N 1
ATOM 577 C CA . HIS A 1 72 ? -7.456 -2.663 10.928 1.00 96.25 72 HIS A CA 1
ATOM 578 C C . HIS A 1 72 ? -6.473 -2.546 9.748 1.00 96.25 72 HIS A C 1
ATOM 580 O O . HIS A 1 72 ? -5.916 -3.555 9.309 1.00 96.25 72 HIS A O 1
ATOM 586 N N . LEU A 1 73 ? -6.212 -1.325 9.273 1.00 95.81 73 LEU A N 1
ATOM 587 C CA . LEU A 1 73 ? -5.272 -1.063 8.177 1.00 95.81 73 LEU A CA 1
ATOM 588 C C . LEU A 1 73 ? -3.822 -1.394 8.571 1.00 95.81 73 LEU A C 1
ATOM 590 O O . LEU A 1 73 ? -3.109 -2.053 7.818 1.00 95.81 73 LEU A O 1
ATOM 594 N N . ASN A 1 74 ? -3.405 -1.045 9.791 1.00 94.19 74 ASN A N 1
ATOM 595 C CA . ASN A 1 74 ? -2.089 -1.396 10.331 1.00 94.19 74 ASN A CA 1
ATOM 596 C C . ASN A 1 74 ? -1.878 -2.907 10.426 1.00 94.19 74 ASN A C 1
ATOM 598 O O . ASN A 1 74 ? -0.778 -3.399 10.176 1.00 94.19 74 ASN A O 1
ATOM 602 N N . TYR A 1 75 ? -2.920 -3.667 10.762 1.00 94.00 75 TYR A N 1
ATOM 603 C CA . TYR A 1 75 ? -2.831 -5.120 10.717 1.00 94.00 75 TYR A CA 1
ATOM 604 C C . TYR A 1 75 ? -2.664 -5.631 9.276 1.00 94.00 75 TYR A C 1
ATOM 606 O O . TYR A 1 75 ? -1.825 -6.500 9.026 1.00 94.00 75 TYR A O 1
ATOM 614 N N . ALA A 1 76 ? -3.398 -5.058 8.317 1.00 94.44 76 ALA A N 1
ATOM 615 C CA . ALA A 1 76 ? -3.287 -5.396 6.898 1.00 94.44 76 ALA A CA 1
ATOM 616 C C . ALA A 1 76 ? -1.890 -5.100 6.314 1.00 94.44 76 ALA A C 1
ATOM 618 O O . ALA A 1 76 ? -1.398 -5.878 5.495 1.00 94.44 76 ALA A O 1
ATOM 619 N N . CYS A 1 77 ? -1.193 -4.064 6.802 1.00 92.19 77 CYS A N 1
ATOM 620 C CA . CYS A 1 77 ? 0.192 -3.718 6.435 1.00 92.19 77 CYS A CA 1
ATOM 621 C C . CYS A 1 77 ? 1.228 -4.842 6.646 1.00 92.19 77 CYS A C 1
ATOM 623 O O . CYS A 1 77 ? 2.380 -4.701 6.218 1.00 92.19 77 CYS A O 1
ATOM 625 N N . LYS A 1 78 ? 0.875 -5.932 7.342 1.00 89.12 78 LYS A N 1
ATOM 626 C CA . LYS A 1 78 ? 1.727 -7.127 7.465 1.00 89.12 78 LYS A CA 1
ATOM 627 C C . LYS A 1 78 ? 1.859 -7.900 6.152 1.00 89.12 78 LYS A C 1
ATOM 629 O O . LYS A 1 78 ? 2.890 -8.521 5.937 1.00 89.12 78 LYS A O 1
ATOM 634 N N . VAL A 1 79 ? 0.834 -7.859 5.300 1.00 89.75 79 VAL A N 1
ATOM 635 C CA . VAL A 1 79 ? 0.785 -8.584 4.014 1.00 89.75 79 VAL A CA 1
ATOM 636 C C . VAL A 1 79 ? 0.479 -7.669 2.824 1.00 89.75 79 VAL A C 1
ATOM 638 O O . VAL A 1 79 ? 0.687 -8.054 1.681 1.00 89.75 79 VAL A O 1
ATOM 641 N N . ILE A 1 80 ? 0.037 -6.436 3.081 1.00 91.25 80 ILE A N 1
ATOM 642 C CA . ILE A 1 80 ? -0.197 -5.387 2.083 1.00 91.25 80 ILE A CA 1
ATOM 643 C C . ILE A 1 80 ? 0.842 -4.287 2.301 1.00 91.25 80 ILE A C 1
ATOM 645 O O . ILE A 1 80 ? 0.588 -3.267 2.940 1.00 91.25 80 ILE A O 1
ATOM 649 N N . ILE A 1 81 ? 2.054 -4.526 1.809 1.00 85.12 81 ILE A N 1
ATOM 650 C CA . ILE A 1 81 ? 3.219 -3.671 2.079 1.00 85.12 81 ILE A CA 1
ATOM 651 C C . ILE A 1 81 ? 3.032 -2.224 1.578 1.00 85.12 81 ILE A C 1
ATOM 653 O O . ILE A 1 81 ? 3.307 -1.313 2.366 1.00 85.12 81 ILE A O 1
ATOM 657 N N . PRO A 1 82 ? 2.512 -1.967 0.355 1.00 87.44 82 PRO A N 1
ATOM 658 C CA . PRO A 1 82 ? 2.340 -0.598 -0.145 1.00 87.44 82 PRO A CA 1
ATOM 659 C C . PRO A 1 82 ? 1.389 0.264 0.694 1.00 87.44 82 PRO A C 1
ATOM 661 O O . PRO A 1 82 ? 1.510 1.486 0.700 1.00 87.44 82 PRO A O 1
ATOM 664 N N . GLY A 1 83 ? 0.467 -0.356 1.439 1.00 89.81 83 GLY A N 1
ATOM 665 C CA . GLY A 1 83 ? -0.519 0.362 2.245 1.00 89.81 83 GLY A CA 1
ATOM 666 C C . GLY A 1 83 ? 0.090 1.200 3.375 1.00 89.81 83 GLY A C 1
ATOM 667 O O . GLY A 1 83 ? -0.500 2.200 3.777 1.00 89.81 83 GLY A O 1
ATOM 668 N N . ARG A 1 84 ? 1.298 0.863 3.855 1.00 88.88 84 ARG A N 1
ATOM 669 C CA . ARG A 1 84 ? 1.947 1.557 4.987 1.00 88.88 84 ARG A CA 1
ATOM 670 C C . ARG A 1 84 ? 2.095 3.060 4.769 1.00 88.88 84 ARG A C 1
ATOM 672 O O . ARG A 1 84 ? 1.861 3.826 5.701 1.00 88.88 84 ARG A O 1
ATOM 679 N N . SER A 1 85 ? 2.423 3.480 3.550 1.00 89.00 85 SER A N 1
ATOM 680 C CA . SER A 1 85 ? 2.609 4.896 3.212 1.00 89.00 85 SER A CA 1
ATOM 681 C C . SER A 1 85 ? 1.330 5.725 3.392 1.00 89.00 85 SER A C 1
ATOM 683 O O . SER A 1 85 ? 1.406 6.916 3.671 1.00 89.00 85 SER A O 1
ATOM 685 N N . PHE A 1 86 ? 0.162 5.082 3.322 1.00 90.38 86 PHE A N 1
ATOM 686 C CA . PHE A 1 86 ? -1.161 5.708 3.398 1.00 90.38 86 PHE A CA 1
ATOM 687 C C . PHE A 1 86 ? -1.759 5.674 4.815 1.00 90.38 86 PHE A C 1
ATOM 689 O O . PHE A 1 86 ? -2.878 6.122 5.041 1.00 90.38 86 PHE A O 1
ATOM 696 N N . VAL A 1 87 ? -1.045 5.119 5.801 1.00 91.62 87 VAL A N 1
ATOM 697 C CA . VAL A 1 87 ? -1.471 5.146 7.214 1.00 91.62 87 VAL A CA 1
ATOM 698 C C . VAL A 1 87 ? -1.147 6.489 7.860 1.00 91.62 87 VAL A C 1
ATOM 700 O O . VAL A 1 87 ? -1.917 6.980 8.683 1.00 91.62 87 VAL A O 1
ATOM 703 N N . SER A 1 88 ? 0.002 7.073 7.509 1.00 91.56 88 SER A N 1
ATOM 704 C CA . SER A 1 88 ? 0.557 8.239 8.205 1.00 91.56 88 SER A CA 1
ATOM 705 C C . SER A 1 88 ? -0.393 9.436 8.174 1.00 91.56 88 SER A C 1
ATOM 707 O O . SER A 1 88 ? -0.695 10.019 9.214 1.00 91.56 88 SER A O 1
ATOM 709 N N . TYR A 1 89 ? -0.949 9.753 7.002 1.00 92.94 89 TYR A N 1
ATOM 710 C CA . TYR A 1 89 ? -1.876 10.871 6.856 1.00 92.94 89 TYR A CA 1
ATOM 711 C C . TYR A 1 89 ? -3.168 10.673 7.664 1.00 92.94 89 TYR A C 1
ATOM 713 O O . TYR A 1 89 ? -3.582 11.571 8.401 1.00 92.94 89 TYR A O 1
ATOM 721 N N . LEU A 1 90 ? -3.764 9.477 7.608 1.00 93.50 90 LEU A N 1
ATOM 722 C CA . LEU A 1 90 ? -4.941 9.129 8.411 1.00 93.50 90 LEU A CA 1
ATOM 723 C C . LEU A 1 90 ? -4.656 9.237 9.918 1.00 93.50 90 LEU A C 1
ATOM 725 O O . LEU A 1 90 ? -5.502 9.707 10.681 1.00 93.50 90 LEU A O 1
ATOM 729 N N . LEU A 1 91 ? -3.456 8.845 10.355 1.00 94.44 91 LEU A N 1
ATOM 730 C CA . LEU A 1 91 ? -3.023 8.961 11.747 1.00 94.44 91 LEU A CA 1
ATOM 731 C C . LEU A 1 91 ? -2.849 10.424 12.174 1.00 94.44 91 LEU A C 1
ATOM 733 O O . LEU A 1 91 ? -3.265 10.787 13.275 1.00 94.44 91 LEU A O 1
ATOM 737 N N . THR A 1 92 ? -2.286 11.274 11.315 1.00 95.19 92 THR A N 1
ATOM 738 C CA . THR A 1 92 ? -2.199 12.722 11.558 1.00 95.19 92 THR A CA 1
ATOM 739 C C . THR A 1 92 ? -3.592 13.340 11.671 1.00 95.19 92 THR A C 1
ATOM 741 O O . THR A 1 92 ? -3.849 14.110 12.597 1.00 95.19 92 THR A O 1
ATOM 744 N N . LEU A 1 93 ? -4.531 12.953 10.800 1.00 94.31 93 LEU A N 1
ATOM 745 C CA . LEU A 1 93 ? -5.925 13.394 10.893 1.00 94.31 93 LEU A CA 1
ATOM 746 C C . LEU A 1 93 ? -6.582 12.954 12.204 1.00 94.31 93 LEU A C 1
ATOM 748 O O . LEU A 1 93 ? -7.238 13.765 12.854 1.00 94.31 93 LEU A O 1
ATOM 752 N N . ALA A 1 94 ? -6.374 11.713 12.644 1.00 95.12 94 ALA A N 1
ATOM 753 C CA . ALA A 1 94 ? -6.898 11.231 13.923 1.00 95.12 94 ALA A CA 1
ATOM 754 C C . ALA A 1 94 ? -6.354 12.032 15.122 1.00 95.12 94 ALA A C 1
ATOM 756 O O . ALA A 1 94 ? -7.064 12.243 16.106 1.00 95.12 94 ALA A O 1
ATOM 757 N N . HIS A 1 95 ? -5.108 12.504 15.039 1.00 95.75 95 HIS A N 1
ATOM 758 C CA . HIS A 1 95 ? -4.472 13.327 16.070 1.00 95.75 95 HIS A CA 1
ATOM 759 C C . HIS A 1 95 ? -4.769 14.826 15.961 1.00 95.75 95 HIS A C 1
ATOM 761 O O . HIS A 1 95 ? -4.392 15.571 16.861 1.00 95.75 95 HIS A O 1
ATOM 767 N N . SER A 1 96 ? -5.494 15.269 14.928 1.00 96.31 96 SER A N 1
ATOM 768 C CA . SER A 1 96 ? -5.924 16.671 14.805 1.00 96.31 96 SER A CA 1
ATOM 769 C C . SER A 1 96 ? -6.908 17.103 15.898 1.00 96.31 96 SER A C 1
ATOM 771 O O . SER A 1 96 ? -7.076 18.295 16.148 1.00 96.31 96 SER A O 1
ATOM 773 N N . VAL A 1 97 ? -7.540 16.140 16.579 1.00 96.56 97 VAL A N 1
ATOM 774 C CA . VAL A 1 97 ? -8.452 16.380 17.701 1.00 96.56 97 VAL A CA 1
ATOM 775 C C . VAL A 1 97 ? -7.981 15.675 18.973 1.00 96.56 97 VAL A C 1
ATOM 777 O O . VAL A 1 97 ? -7.327 14.627 18.940 1.00 96.56 97 VAL A O 1
ATOM 780 N N . LYS A 1 98 ? -8.327 16.259 20.124 1.00 96.00 98 LYS A N 1
ATOM 781 C CA . LYS A 1 98 ? -7.861 15.802 21.439 1.00 96.00 98 LYS A CA 1
ATOM 782 C C . LYS A 1 98 ? -8.561 14.519 21.908 1.00 96.00 98 LYS A C 1
ATOM 784 O O . LYS A 1 98 ? -7.906 13.482 22.027 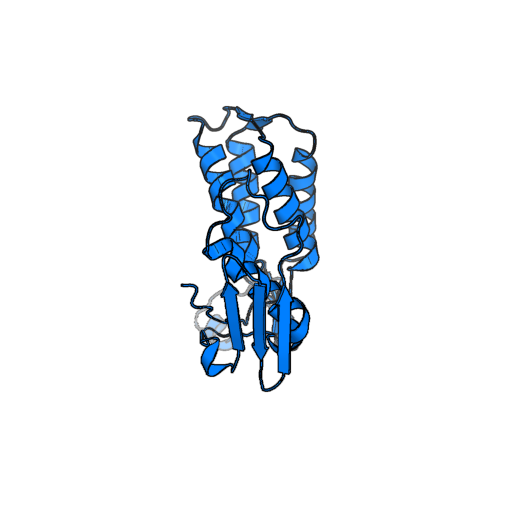1.00 96.00 98 LYS A O 1
ATOM 789 N N . GLU A 1 99 ? -9.873 14.576 22.120 1.00 97.38 99 GLU A N 1
ATOM 790 C CA . GLU A 1 99 ? -10.650 13.498 22.744 1.00 97.38 99 GLU A CA 1
ATOM 791 C C . GLU A 1 99 ? -11.160 12.464 21.728 1.00 97.38 99 GLU A C 1
ATOM 793 O O . GLU A 1 99 ? -11.338 12.755 20.545 1.00 97.38 99 GLU A O 1
ATOM 798 N N . LEU A 1 100 ? -11.411 11.236 22.190 1.00 96.81 100 LEU A N 1
ATOM 799 C CA . LEU A 1 100 ? -11.813 10.106 21.337 1.00 96.81 100 LEU A CA 1
ATOM 800 C C . LEU A 1 100 ? -13.187 10.285 20.672 1.00 96.81 100 LEU A C 1
ATOM 802 O O . LEU A 1 100 ? -13.411 9.782 19.572 1.00 96.81 100 LEU A O 1
ATOM 806 N N . ASN A 1 101 ? -14.096 11.000 21.327 1.00 97.38 101 ASN A N 1
ATOM 807 C CA . ASN A 1 101 ? -15.441 11.299 20.835 1.00 97.38 101 ASN A CA 1
ATOM 808 C C . ASN A 1 101 ? -15.491 12.538 19.924 1.00 97.38 101 ASN A C 1
ATOM 810 O O . ASN A 1 101 ? -16.532 12.807 19.329 1.00 97.38 101 ASN A O 1
ATOM 814 N N . HIS A 1 102 ? -14.397 13.295 19.797 1.00 97.81 102 HIS A N 1
ATOM 815 C CA . HIS A 1 102 ? -14.357 14.451 18.908 1.00 97.81 102 HIS A CA 1
ATOM 816 C C . HIS A 1 102 ? -14.389 14.017 17.444 1.00 97.81 102 HIS A C 1
ATOM 818 O O . HIS A 1 102 ? -13.796 13.004 17.064 1.00 97.81 102 HIS A O 1
ATOM 824 N N . HIS A 1 103 ? -15.066 14.812 16.617 1.00 97.56 103 HIS A N 1
ATOM 825 C CA . HIS A 1 103 ? -15.174 14.563 15.186 1.00 97.56 103 HIS A CA 1
ATOM 826 C C . HIS A 1 103 ? -13.969 15.107 14.416 1.00 97.56 103 HIS A C 1
ATOM 828 O O . HIS A 1 103 ? -13.550 16.245 14.605 1.00 97.56 103 HIS A O 1
ATOM 834 N N . VAL A 1 104 ? -13.476 14.292 13.492 1.00 96.56 104 VAL A N 1
ATOM 835 C CA . VAL A 1 104 ? -12.483 14.612 12.471 1.00 96.56 104 VAL A CA 1
ATOM 836 C C . VAL A 1 104 ? -13.200 14.710 11.127 1.00 96.56 104 VAL A C 1
ATOM 838 O O . VAL A 1 104 ? -14.008 13.847 10.769 1.00 96.56 104 VAL A O 1
ATOM 841 N N . THR A 1 105 ? -12.911 15.761 10.367 1.00 96.12 105 THR A N 1
ATOM 842 C CA . THR A 1 105 ? -13.447 15.937 9.012 1.00 96.12 105 THR A CA 1
ATOM 843 C C . THR A 1 105 ? -12.788 14.957 8.045 1.00 96.12 105 THR A C 1
ATOM 845 O O . THR A 1 105 ? -11.564 14.842 7.997 1.00 96.12 105 THR A O 1
ATOM 848 N N . ILE A 1 106 ? -13.593 14.285 7.221 1.00 95.38 106 ILE A N 1
ATOM 849 C CA . ILE A 1 106 ? -13.091 13.425 6.144 1.00 95.38 106 ILE A CA 1
ATOM 850 C C . ILE A 1 106 ? -12.787 14.319 4.942 1.00 95.38 106 ILE A C 1
ATOM 852 O O . ILE A 1 106 ? -13.664 14.638 4.134 1.00 95.38 106 ILE A O 1
ATOM 856 N N . THR A 1 107 ? -11.533 14.757 4.862 1.00 94.25 107 THR A N 1
ATOM 857 C CA . THR A 1 107 ? -11.005 15.573 3.762 1.00 94.25 107 THR A CA 1
ATOM 858 C C . THR A 1 107 ? -10.999 14.797 2.441 1.00 94.25 107 THR A C 1
ATOM 860 O O . THR A 1 107 ? -11.155 13.573 2.413 1.00 94.25 107 THR A O 1
ATOM 863 N N . LYS A 1 108 ? -10.767 15.500 1.325 1.00 93.50 108 LYS A N 1
ATOM 864 C CA . LYS A 1 108 ? -10.547 14.859 0.020 1.00 93.50 108 LYS A CA 1
ATOM 865 C C . LYS A 1 108 ? -9.376 13.868 0.074 1.00 93.50 108 LYS A C 1
ATOM 867 O O . LYS A 1 108 ? -9.573 12.709 -0.259 1.00 93.50 108 LYS A O 1
ATOM 872 N N . GLY A 1 109 ? -8.220 14.287 0.600 1.00 92.44 109 GLY A N 1
ATOM 873 C CA . GLY A 1 109 ? -7.050 13.409 0.742 1.00 92.44 109 GLY A CA 1
ATOM 874 C C . GLY A 1 109 ? -7.328 12.165 1.592 1.00 92.44 109 GLY A C 1
ATOM 875 O O . GLY A 1 109 ? -6.896 11.075 1.253 1.00 92.44 109 GLY A O 1
ATOM 876 N N . CYS A 1 110 ? -8.147 12.291 2.642 1.00 93.69 110 CYS A N 1
ATOM 877 C CA . CYS A 1 110 ? -8.540 11.155 3.483 1.00 93.69 110 CYS A CA 1
ATOM 878 C C . CYS A 1 110 ? -9.352 10.134 2.681 1.00 93.69 110 CYS A C 1
ATOM 880 O O . CYS A 1 110 ? -9.148 8.926 2.784 1.00 93.69 110 CYS A O 1
ATOM 882 N N . ARG A 1 111 ? -10.260 10.637 1.841 1.00 93.75 111 ARG A N 1
ATOM 883 C CA . ARG A 1 111 ? -11.081 9.823 0.946 1.00 93.75 111 ARG A CA 1
ATOM 884 C C . ARG A 1 111 ? -10.237 9.146 -0.133 1.00 93.75 111 ARG A C 1
ATOM 886 O O . ARG A 1 111 ? -10.471 7.974 -0.416 1.00 93.75 111 ARG A O 1
ATOM 893 N N . ASP A 1 112 ? -9.258 9.856 -0.685 1.00 94.00 112 ASP A N 1
ATOM 894 C CA . ASP A 1 112 ? -8.326 9.325 -1.681 1.00 94.00 112 ASP A CA 1
ATOM 895 C C . ASP A 1 112 ? -7.459 8.203 -1.077 1.00 94.00 112 ASP A C 1
ATOM 897 O O . ASP A 1 112 ? -7.356 7.126 -1.668 1.00 94.00 112 ASP A O 1
ATOM 901 N N . ASP A 1 113 ? -6.952 8.379 0.148 1.00 94.19 113 ASP A N 1
ATOM 902 C CA . ASP A 1 113 ? -6.221 7.343 0.891 1.00 94.19 113 ASP A CA 1
ATOM 903 C C . ASP A 1 113 ? -7.097 6.117 1.182 1.00 94.19 113 ASP A C 1
ATOM 905 O O . ASP A 1 113 ? -6.674 4.980 0.960 1.00 94.19 113 ASP A O 1
ATOM 909 N N . MET A 1 114 ? -8.340 6.317 1.636 1.00 94.50 114 MET A N 1
ATOM 910 C CA . MET A 1 114 ? -9.303 5.226 1.854 1.00 94.50 114 MET A CA 1
ATOM 911 C C . MET A 1 114 ? -9.622 4.474 0.551 1.00 94.50 114 MET A C 1
ATOM 913 O O . MET A 1 114 ? -9.712 3.243 0.548 1.00 94.50 114 MET A O 1
ATOM 917 N N . ALA A 1 115 ? -9.766 5.191 -0.567 1.00 94.06 115 ALA A N 1
ATOM 918 C CA . ALA A 1 115 ? -9.983 4.594 -1.881 1.00 94.06 115 ALA A CA 1
ATOM 919 C C . ALA A 1 115 ? -8.755 3.803 -2.354 1.00 94.06 115 ALA A C 1
ATOM 921 O O . ALA A 1 115 ? -8.894 2.716 -2.925 1.00 94.06 115 ALA A O 1
ATOM 922 N N . MET A 1 116 ? -7.549 4.306 -2.084 1.00 94.50 116 MET A N 1
ATOM 923 C CA . MET A 1 116 ? -6.313 3.595 -2.391 1.00 94.50 116 MET A CA 1
ATOM 924 C C . MET A 1 116 ? -6.177 2.329 -1.540 1.00 94.50 116 MET A C 1
ATOM 926 O O . MET A 1 116 ? -5.883 1.254 -2.061 1.00 94.50 116 MET A O 1
ATOM 930 N N . TRP A 1 117 ? -6.521 2.404 -0.257 1.00 95.50 117 TRP A N 1
ATOM 931 C CA . TRP A 1 117 ? -6.603 1.237 0.615 1.00 95.50 117 TRP A CA 1
ATOM 932 C C . TRP A 1 117 ? -7.559 0.167 0.097 1.00 95.50 117 TRP A C 1
ATOM 934 O O . TRP A 1 117 ? -7.214 -1.016 0.101 1.00 95.50 117 TRP A O 1
ATOM 944 N N . PHE A 1 118 ? -8.725 0.561 -0.413 1.00 94.75 118 PHE A N 1
ATOM 945 C CA . PHE A 1 118 ? -9.656 -0.379 -1.029 1.00 94.75 118 PHE A CA 1
ATOM 946 C C . PHE A 1 118 ? -9.027 -1.103 -2.230 1.00 94.75 118 PHE A C 1
ATOM 948 O O . PHE A 1 118 ? -9.107 -2.330 -2.328 1.00 94.75 118 PHE A O 1
ATOM 955 N N . LYS A 1 119 ? -8.335 -0.370 -3.113 1.00 94.44 119 LYS A N 1
ATOM 956 C CA . LYS A 1 119 ? -7.602 -0.956 -4.248 1.00 94.44 119 LYS A CA 1
ATOM 957 C C . LYS A 1 119 ? -6.515 -1.923 -3.778 1.00 94.44 119 LYS A C 1
ATOM 959 O O . LYS A 1 119 ? -6.431 -3.034 -4.301 1.00 94.44 119 LYS A O 1
ATOM 964 N N . PHE A 1 120 ? -5.741 -1.561 -2.754 1.00 94.12 120 PHE A N 1
ATOM 965 C CA . PHE A 1 120 ? -4.735 -2.456 -2.183 1.00 94.12 120 PHE A CA 1
ATOM 966 C C . PHE A 1 120 ? -5.344 -3.733 -1.603 1.00 94.12 120 PHE A C 1
ATOM 968 O O . PHE A 1 120 ? -4.843 -4.821 -1.871 1.00 94.12 120 PHE A O 1
ATOM 975 N N . LEU A 1 121 ? -6.453 -3.638 -0.869 1.00 94.12 121 LEU A N 1
ATOM 976 C CA . LEU A 1 121 ? -7.151 -4.812 -0.335 1.00 94.12 121 LEU A CA 1
ATOM 977 C C . LEU A 1 121 ? -7.664 -5.737 -1.444 1.00 94.12 121 LEU A C 1
ATOM 979 O O . LEU A 1 121 ? -7.709 -6.948 -1.251 1.00 94.12 121 LEU A O 1
ATOM 983 N N . CYS A 1 122 ? -8.062 -5.196 -2.596 1.00 92.38 122 CYS A N 1
ATOM 984 C CA . CYS A 1 122 ? -8.501 -5.996 -3.739 1.00 92.38 122 CYS A CA 1
ATOM 985 C C . CYS A 1 122 ? -7.345 -6.647 -4.498 1.00 92.38 122 CYS A C 1
ATOM 987 O O . CYS A 1 122 ? -7.477 -7.788 -4.924 1.00 92.38 122 CYS A O 1
ATOM 989 N N . GLN A 1 123 ? -6.249 -5.918 -4.695 1.00 90.62 123 GLN A N 1
ATOM 990 C CA . GLN A 1 123 ? -5.217 -6.313 -5.651 1.00 90.62 123 GLN A CA 1
ATOM 991 C C . GLN A 1 123 ? -3.984 -6.919 -4.990 1.00 90.62 123 GLN A C 1
ATOM 993 O O . GLN A 1 123 ? -3.351 -7.752 -5.608 1.00 90.62 123 GLN A O 1
ATOM 998 N N . TRP A 1 124 ? -3.639 -6.542 -3.756 1.00 88.94 124 TRP A N 1
ATOM 999 C CA . TRP A 1 124 ? -2.352 -6.888 -3.137 1.00 88.94 124 TRP A CA 1
ATOM 1000 C C . TRP A 1 124 ? -2.424 -7.988 -2.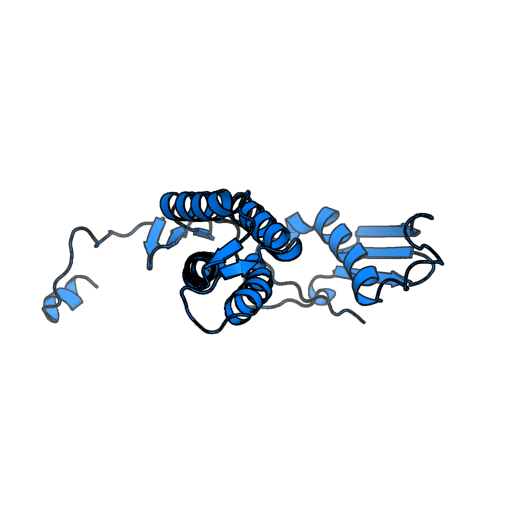075 1.00 88.94 124 TRP A C 1
ATOM 1002 O O . TRP A 1 124 ? -1.384 -8.444 -1.596 1.00 88.94 124 TRP A O 1
ATOM 1012 N N . ASN A 1 125 ? -3.620 -8.447 -1.699 1.00 90.94 125 ASN A N 1
ATOM 1013 C CA . ASN A 1 125 ? -3.748 -9.524 -0.722 1.00 90.94 125 ASN A CA 1
ATOM 1014 C C . ASN A 1 125 ? -3.234 -10.855 -1.298 1.00 90.94 125 ASN A C 1
ATOM 1016 O O . ASN A 1 125 ? -3.778 -11.354 -2.277 1.00 90.94 125 ASN A O 1
ATOM 1020 N N . GLY A 1 126 ? -2.217 -11.447 -0.667 1.00 86.62 126 GLY A N 1
ATOM 1021 C CA . GLY A 1 126 ? -1.624 -12.707 -1.126 1.00 86.62 126 GLY A CA 1
ATOM 1022 C C . GLY A 1 126 ? -0.598 -12.573 -2.251 1.00 86.62 126 GLY A C 1
ATOM 1023 O O . GLY A 1 126 ? -0.154 -13.593 -2.762 1.00 86.62 126 GLY A O 1
ATOM 1024 N N . ILE A 1 127 ? -0.187 -11.352 -2.621 1.00 80.56 127 ILE A N 1
ATOM 1025 C CA . ILE A 1 127 ? 0.837 -11.148 -3.659 1.00 80.56 127 ILE A CA 1
ATOM 1026 C C . ILE A 1 127 ? 2.253 -11.381 -3.132 1.00 80.56 127 ILE A C 1
ATOM 1028 O O . ILE A 1 127 ? 3.101 -11.913 -3.847 1.00 80.56 127 ILE A O 1
ATOM 1032 N N . SER A 1 128 ? 2.571 -10.931 -1.918 1.00 64.00 128 SER A N 1
ATOM 1033 C CA . SER A 1 128 ? 3.957 -10.968 -1.455 1.00 64.00 128 SER A CA 1
ATOM 1034 C C . SER A 1 128 ? 4.073 -10.894 0.056 1.00 64.00 128 SER A C 1
ATOM 1036 O O . SER A 1 128 ? 3.675 -9.920 0.687 1.00 64.00 128 SER A O 1
ATOM 1038 N N . PHE A 1 129 ? 4.678 -11.936 0.617 1.00 65.75 129 PHE A N 1
ATOM 1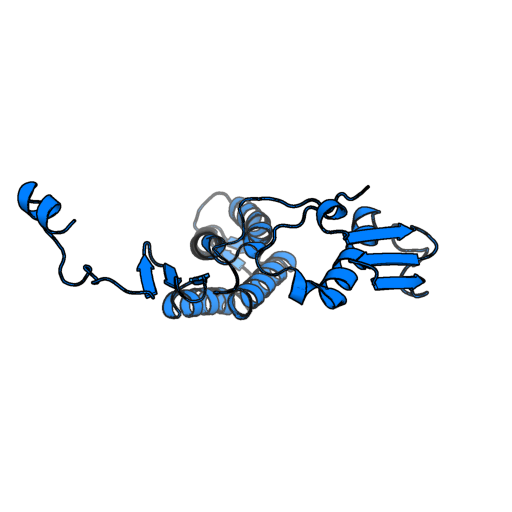039 C CA . PHE A 1 129 ? 5.134 -11.964 2.005 1.00 65.75 129 PHE A CA 1
ATOM 1040 C C . PHE A 1 129 ? 6.597 -12.389 2.082 1.00 65.75 129 PHE A C 1
ATOM 1042 O O . PHE A 1 129 ? 7.384 -11.752 2.771 1.00 65.75 129 PHE A O 1
ATOM 1049 N N . PHE A 1 130 ? 6.989 -13.381 1.280 1.00 67.12 130 PHE A N 1
ATOM 1050 C CA . PHE A 1 130 ? 8.380 -13.801 1.122 1.00 67.12 130 PHE A CA 1
ATOM 1051 C C . PHE A 1 130 ? 9.096 -12.942 0.077 1.00 67.12 130 PHE A C 1
ATOM 1053 O O . PHE A 1 130 ? 9.671 -13.440 -0.889 1.00 67.12 130 PHE A O 1
ATOM 1060 N N . ILE A 1 131 ? 9.010 -11.624 0.243 1.00 66.38 131 ILE A N 1
ATOM 1061 C CA . ILE A 1 131 ? 9.906 -10.734 -0.481 1.00 66.38 131 ILE A CA 1
ATOM 1062 C C . ILE A 1 131 ? 11.308 -10.992 0.071 1.00 66.38 131 ILE A C 1
ATOM 1064 O O . ILE A 1 131 ? 11.478 -11.040 1.287 1.00 66.38 131 ILE A O 1
ATOM 1068 N N . SER A 1 132 ? 12.300 -11.173 -0.805 1.00 65.69 132 SER A N 1
ATOM 1069 C CA . SER A 1 132 ? 13.683 -11.348 -0.359 1.00 65.69 132 SER A CA 1
ATOM 1070 C C . SER A 1 132 ? 14.090 -10.188 0.552 1.00 65.69 132 SER A C 1
ATOM 1072 O O . SER A 1 132 ? 13.891 -9.027 0.192 1.00 65.69 132 SER A O 1
ATOM 1074 N N . ASP A 1 133 ? 14.671 -10.484 1.717 1.00 69.88 133 ASP A N 1
ATOM 1075 C CA . ASP A 1 133 ? 15.239 -9.451 2.593 1.00 69.88 133 ASP A CA 1
ATOM 1076 C C . ASP A 1 133 ? 16.381 -8.693 1.906 1.00 69.88 133 ASP A C 1
ATOM 1078 O O . ASP A 1 133 ? 16.644 -7.531 2.223 1.00 69.88 133 ASP A O 1
ATOM 1082 N N . ASN A 1 134 ? 17.003 -9.324 0.909 1.00 79.88 134 ASN A N 1
ATOM 1083 C CA . ASN A 1 134 ? 18.064 -8.731 0.123 1.00 79.88 134 ASN A CA 1
ATOM 1084 C C . ASN A 1 134 ? 17.493 -7.673 -0.819 1.00 79.88 134 ASN A C 1
ATOM 1086 O O . ASN A 1 134 ? 16.753 -7.960 -1.765 1.00 79.88 134 ASN A O 1
ATOM 1090 N N . VAL A 1 135 ? 17.883 -6.433 -0.557 1.00 82.94 135 VAL A N 1
ATOM 1091 C CA . VAL A 1 135 ? 17.685 -5.319 -1.475 1.00 82.94 135 VAL A CA 1
ATOM 1092 C C . VAL A 1 135 ? 18.758 -5.399 -2.55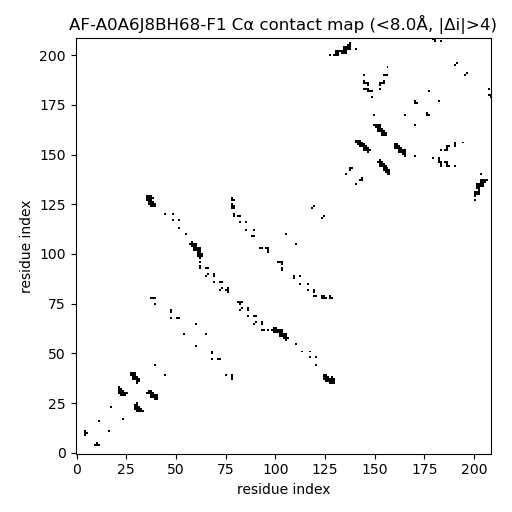6 1.00 82.94 135 VAL A C 1
ATOM 1094 O O . VAL A 1 135 ? 19.946 -5.448 -2.255 1.00 82.94 135 VAL A O 1
ATOM 1097 N N . ILE A 1 136 ? 18.329 -5.442 -3.813 1.00 87.56 136 ILE A N 1
ATOM 1098 C CA . ILE A 1 136 ? 19.193 -5.515 -4.990 1.00 87.56 136 ILE A CA 1
ATOM 1099 C C . ILE A 1 136 ? 19.257 -4.112 -5.592 1.00 87.56 136 ILE A C 1
ATOM 1101 O O . ILE A 1 136 ? 18.210 -3.504 -5.834 1.00 87.56 136 ILE A O 1
ATOM 1105 N N . ASN A 1 137 ? 20.455 -3.588 -5.853 1.00 87.25 137 ASN A N 1
ATOM 1106 C CA . ASN A 1 137 ? 20.562 -2.328 -6.586 1.00 87.25 137 ASN A CA 1
ATOM 1107 C C . ASN A 1 137 ? 20.059 -2.524 -8.015 1.00 87.25 137 ASN A C 1
ATOM 1109 O O . ASN A 1 137 ? 20.331 -3.550 -8.643 1.00 87.25 137 ASN A O 1
ATOM 1113 N N . ALA A 1 138 ? 19.366 -1.525 -8.559 1.00 84.69 138 ALA A N 1
ATOM 1114 C CA . ALA A 1 138 ? 18.916 -1.567 -9.947 1.00 84.69 138 ALA A CA 1
ATOM 1115 C C . ALA A 1 138 ? 20.082 -1.862 -10.918 1.00 84.69 138 ALA A C 1
ATOM 1117 O O . ALA A 1 138 ? 19.925 -2.673 -11.830 1.00 84.69 138 ALA A O 1
ATOM 1118 N N . SER A 1 139 ? 21.283 -1.335 -10.644 1.00 84.00 139 SER A N 1
ATOM 1119 C CA . SER A 1 139 ? 22.508 -1.604 -11.411 1.00 84.00 139 SER A CA 1
ATOM 1120 C C . SER A 1 139 ? 22.910 -3.081 -11.437 1.00 84.00 139 SER A C 1
ATOM 1122 O O . SER A 1 139 ? 23.209 -3.611 -12.506 1.00 84.00 139 SER A O 1
ATOM 1124 N N . ASP A 1 140 ? 22.855 -3.766 -10.290 1.00 86.25 140 ASP A N 1
ATOM 1125 C CA . ASP A 1 140 ? 23.159 -5.203 -10.167 1.00 86.25 140 ASP A CA 1
ATOM 1126 C C . ASP A 1 140 ? 22.107 -6.047 -10.898 1.00 86.25 140 ASP A C 1
ATOM 1128 O O . ASP A 1 140 ? 22.342 -7.181 -11.321 1.00 86.25 140 ASP A O 1
ATOM 1132 N N . PHE A 1 141 ? 20.924 -5.464 -11.082 1.00 86.00 141 PHE A N 1
ATOM 1133 C CA . PHE A 1 141 ? 19.838 -6.031 -11.854 1.00 86.00 141 PHE A CA 1
ATOM 1134 C C . PHE A 1 141 ? 19.874 -5.643 -13.345 1.00 86.00 141 PHE A C 1
ATOM 1136 O O . PHE A 1 141 ? 19.009 -6.075 -14.113 1.00 86.00 141 PHE A O 1
ATOM 1143 N N . TYR A 1 142 ? 20.902 -4.900 -13.777 1.00 90.25 142 TYR A N 1
ATOM 1144 C CA . TYR A 1 142 ? 21.046 -4.311 -15.113 1.00 90.25 142 TYR A CA 1
ATOM 1145 C C . TYR A 1 142 ? 19.842 -3.461 -15.528 1.00 90.25 142 TYR A C 1
ATOM 1147 O O . TYR A 1 142 ? 19.474 -3.464 -16.705 1.00 90.25 142 TYR A O 1
ATOM 1155 N N . LEU A 1 143 ? 19.219 -2.788 -14.560 1.00 92.25 143 LEU A N 1
ATOM 1156 C CA . LEU A 1 143 ? 18.107 -1.865 -14.721 1.00 92.25 143 LEU A CA 1
ATOM 1157 C C . LEU A 1 143 ? 18.600 -0.436 -14.483 1.00 92.25 143 LEU A C 1
ATOM 1159 O O . LEU A 1 143 ? 19.095 -0.114 -13.406 1.00 92.25 143 LEU A O 1
ATOM 1163 N N . PHE A 1 144 ? 18.433 0.419 -15.483 1.00 92.06 144 PHE A N 1
ATOM 1164 C CA . PHE A 1 144 ? 18.803 1.828 -15.420 1.00 92.06 144 PHE A CA 1
ATOM 1165 C C . PHE A 1 144 ? 17.655 2.658 -15.973 1.00 92.06 144 PHE A C 1
ATOM 1167 O O . PHE A 1 144 ? 17.082 2.306 -17.001 1.00 92.06 144 PHE A O 1
ATOM 1174 N N . THR A 1 145 ? 17.324 3.750 -15.300 1.00 93.56 145 THR A N 1
ATOM 1175 C CA . THR A 1 145 ? 16.304 4.711 -15.722 1.00 93.56 145 THR A CA 1
ATOM 1176 C C . THR A 1 145 ? 16.903 6.101 -15.655 1.00 93.56 145 THR A C 1
ATOM 1178 O O . THR A 1 145 ? 17.663 6.378 -14.731 1.00 93.56 145 THR A O 1
ATOM 1181 N N . ASP A 1 146 ? 16.565 6.953 -16.614 1.00 91.12 146 ASP A N 1
ATOM 1182 C CA . ASP A 1 146 ? 17.022 8.339 -16.631 1.00 91.12 146 ASP A CA 1
ATOM 1183 C C . ASP A 1 146 ? 15.924 9.253 -17.177 1.00 91.12 146 ASP A C 1
ATOM 1185 O O . ASP A 1 146 ? 15.105 8.846 -18.012 1.00 91.12 146 ASP A O 1
ATOM 1189 N N . ALA A 1 147 ? 15.909 10.485 -16.687 1.00 90.88 147 ALA A N 1
ATOM 1190 C CA . ALA A 1 147 ? 14.956 11.510 -17.068 1.00 90.88 147 ALA A CA 1
ATOM 1191 C C . ALA A 1 147 ? 15.666 12.861 -17.172 1.00 90.88 147 ALA A C 1
ATOM 1193 O O . ALA A 1 147 ? 16.376 13.295 -16.270 1.00 90.88 147 ALA A O 1
ATOM 1194 N N . SER A 1 148 ? 15.438 13.551 -18.284 1.00 86.75 148 SER A N 1
ATOM 1195 C CA . SER A 1 148 ? 15.839 14.937 -18.485 1.00 86.75 148 SER A CA 1
ATOM 1196 C C . SER A 1 148 ? 14.687 15.856 -18.099 1.00 86.75 148 SER A C 1
ATOM 1198 O O . SER A 1 148 ? 13.540 15.590 -18.451 1.00 86.75 148 SER A O 1
ATOM 1200 N N . SER A 1 149 ? 14.992 16.979 -17.449 1.00 82.06 149 SER A N 1
ATOM 1201 C CA . SER A 1 149 ? 14.001 18.011 -17.121 1.00 82.06 149 SER A CA 1
ATOM 1202 C C . SER A 1 149 ? 13.387 18.708 -18.333 1.00 82.06 149 SER A C 1
ATOM 1204 O O . SER A 1 149 ? 12.364 19.369 -18.191 1.00 82.06 149 SER A O 1
ATOM 1206 N N . THR A 1 150 ? 13.994 18.577 -19.513 1.00 77.38 150 THR A N 1
ATOM 1207 C CA . THR A 1 150 ? 13.621 19.368 -20.691 1.00 77.38 150 THR A CA 1
ATOM 1208 C C . THR A 1 150 ? 13.283 18.533 -21.917 1.00 77.38 150 THR A C 1
ATOM 1210 O O . THR A 1 150 ? 12.423 18.936 -22.689 1.00 77.38 150 THR A O 1
ATOM 1213 N N . ILE A 1 151 ? 13.943 17.389 -22.127 1.00 84.06 151 ILE A N 1
ATOM 1214 C CA . ILE A 1 151 ? 13.867 16.680 -23.416 1.00 84.06 151 ILE A CA 1
ATOM 1215 C C . ILE A 1 151 ? 12.984 15.437 -23.332 1.00 84.06 151 ILE A C 1
ATOM 1217 O O . ILE A 1 151 ? 12.063 15.262 -24.124 1.00 84.06 151 ILE A O 1
ATOM 1221 N N . GLY A 1 152 ? 13.263 14.535 -22.399 1.00 89.19 152 GLY A N 1
ATOM 1222 C CA . GLY A 1 152 ? 12.599 13.239 -22.395 1.00 89.19 152 GLY A CA 1
ATOM 1223 C C . GLY A 1 152 ? 13.129 12.299 -21.334 1.00 89.19 152 GLY A C 1
ATOM 1224 O O . GLY A 1 152 ? 13.784 12.711 -20.380 1.00 89.19 152 GLY A O 1
ATOM 1225 N N . TYR A 1 153 ? 12.853 11.019 -21.524 1.00 93.19 153 TYR A N 1
ATOM 1226 C CA . TYR A 1 153 ? 13.131 9.966 -20.560 1.00 93.19 153 TYR A CA 1
ATOM 1227 C C . TYR A 1 153 ? 13.544 8.676 -21.269 1.00 93.19 153 TYR A C 1
ATOM 1229 O O . TYR A 1 153 ? 13.305 8.481 -22.465 1.00 93.19 153 TYR A O 1
ATOM 1237 N N . GLY A 1 154 ? 14.133 7.754 -20.517 1.00 94.56 154 GLY A N 1
ATOM 1238 C CA . GLY A 1 154 ? 14.484 6.442 -21.032 1.00 94.56 154 GLY A CA 1
ATOM 1239 C C . GLY A 1 154 ? 14.764 5.426 -19.942 1.00 94.56 154 GLY A C 1
ATOM 1240 O O . GLY A 1 154 ? 14.904 5.745 -18.760 1.00 94.56 154 GLY A O 1
ATOM 1241 N N . GLY A 1 155 ? 14.844 4.172 -20.362 1.00 94.94 155 GLY A N 1
ATOM 1242 C CA . GLY A 1 155 ? 15.206 3.078 -19.482 1.00 94.94 155 GLY A CA 1
ATOM 1243 C C . GLY A 1 155 ? 15.859 1.936 -20.236 1.00 94.94 155 GLY A C 1
ATOM 1244 O O . GLY A 1 155 ? 15.617 1.719 -21.422 1.00 94.94 155 GLY A O 1
ATOM 1245 N N . TYR A 1 156 ? 16.693 1.191 -19.528 1.00 94.94 156 TYR A N 1
ATOM 1246 C CA . TYR A 1 156 ? 17.410 0.027 -20.019 1.00 94.94 156 TYR A CA 1
ATOM 1247 C C . TYR A 1 156 ? 17.249 -1.120 -19.032 1.00 94.94 156 TYR A C 1
ATOM 1249 O O . TYR A 1 156 ? 17.441 -0.941 -17.832 1.00 94.94 156 TYR A O 1
ATOM 1257 N N . PHE A 1 157 ? 16.970 -2.315 -19.544 1.00 94.75 157 PHE A N 1
ATOM 1258 C CA . PHE A 1 157 ? 16.929 -3.543 -18.771 1.00 94.75 157 PHE A CA 1
ATOM 1259 C C . PHE A 1 157 ? 17.453 -4.737 -19.568 1.00 94.75 157 PHE A C 1
ATOM 1261 O O . PHE A 1 157 ? 16.835 -5.175 -20.543 1.00 94.75 157 PHE A O 1
ATOM 1268 N N . ARG A 1 158 ? 18.583 -5.310 -19.129 1.00 90.69 158 ARG A N 1
ATOM 1269 C CA . ARG A 1 158 ? 19.158 -6.559 -19.679 1.00 90.69 158 ARG A CA 1
ATOM 1270 C C . ARG A 1 158 ? 19.177 -6.601 -21.221 1.00 90.69 158 ARG A C 1
ATOM 1272 O O . ARG A 1 158 ? 18.699 -7.559 -21.823 1.00 90.69 158 ARG A O 1
ATOM 1279 N N . LYS A 1 159 ? 19.749 -5.570 -21.853 1.00 92.62 159 LYS A N 1
ATOM 1280 C CA . LYS A 1 159 ? 19.883 -5.369 -23.318 1.00 92.62 159 LYS A CA 1
ATOM 1281 C C . LYS A 1 159 ? 18.626 -4.904 -24.057 1.00 92.62 159 LYS A C 1
ATOM 1283 O O . LYS A 1 159 ? 18.689 -4.683 -25.262 1.00 92.62 159 LYS A O 1
ATOM 1288 N N . ARG A 1 160 ? 17.505 -4.724 -23.364 1.00 95.44 160 ARG A N 1
ATOM 1289 C CA . ARG A 1 160 ? 16.310 -4.060 -23.899 1.00 95.44 160 ARG A CA 1
ATOM 1290 C C . ARG A 1 160 ? 16.292 -2.627 -23.406 1.00 95.44 160 ARG A C 1
ATOM 1292 O O . ARG A 1 160 ? 16.773 -2.354 -22.311 1.00 95.44 160 ARG A O 1
ATOM 1299 N N . TRP A 1 161 ? 15.748 -1.720 -24.196 1.00 96.12 161 TRP A N 1
ATOM 1300 C CA . TRP A 1 161 ? 15.689 -0.312 -23.840 1.00 96.12 161 TRP A CA 1
ATOM 1301 C C . TRP A 1 161 ? 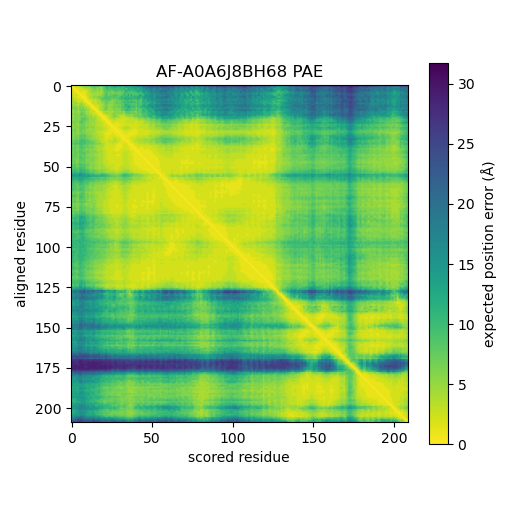14.438 0.332 -24.420 1.00 96.12 161 TRP A C 1
ATOM 1303 O O . TRP A 1 161 ? 13.844 -0.185 -25.366 1.00 96.12 161 TRP A O 1
ATOM 1313 N N . PHE A 1 162 ? 14.043 1.446 -23.825 1.00 96.50 162 PHE A N 1
ATOM 1314 C CA . PHE A 1 162 ? 13.037 2.347 -24.360 1.00 96.50 162 PHE A CA 1
ATOM 1315 C C . PHE A 1 162 ? 13.509 3.785 -24.176 1.00 96.50 162 PHE A C 1
ATOM 1317 O O . PHE A 1 162 ? 14.326 4.086 -23.303 1.00 96.50 162 PHE A O 1
ATOM 1324 N N . HIS A 1 163 ? 12.957 4.672 -24.990 1.00 95.62 163 HIS A N 1
ATOM 1325 C CA . HIS A 1 163 ? 13.118 6.108 -24.847 1.00 95.62 163 HIS A CA 1
ATOM 1326 C C . HIS A 1 163 ? 11.841 6.806 -25.309 1.00 95.62 163 HIS A C 1
ATOM 1328 O O . HIS A 1 163 ? 11.065 6.241 -26.082 1.00 95.62 163 HIS A O 1
ATOM 1334 N N . GLY A 1 164 ? 11.636 8.027 -24.836 1.00 92.88 164 GLY A N 1
ATOM 1335 C CA . GLY A 1 164 ? 10.525 8.871 -25.242 1.00 92.88 164 GLY A CA 1
ATOM 1336 C C . GLY A 1 164 ? 10.837 10.340 -25.002 1.00 92.88 164 GLY A C 1
ATOM 1337 O O . GLY A 1 164 ? 11.703 10.684 -24.199 1.00 92.88 164 GLY A O 1
ATOM 1338 N N . ILE A 1 165 ? 10.132 11.198 -25.730 1.00 91.12 165 ILE A N 1
ATOM 1339 C CA . ILE A 1 165 ? 10.123 12.647 -25.519 1.00 91.12 165 ILE A CA 1
ATOM 1340 C C . ILE A 1 165 ? 8.930 12.950 -24.610 1.00 91.12 165 ILE A C 1
ATOM 1342 O O . ILE A 1 165 ? 7.923 12.231 -24.649 1.00 91.12 165 ILE A O 1
ATOM 1346 N N . TRP A 1 166 ? 9.042 13.973 -23.768 1.00 88.12 166 TRP A N 1
ATOM 1347 C CA . TRP A 1 166 ? 7.893 14.431 -22.994 1.00 88.12 166 TRP A CA 1
ATOM 1348 C C . TRP A 1 166 ? 6.781 14.903 -23.939 1.00 88.12 166 TRP A C 1
ATOM 1350 O O . TRP A 1 166 ? 7.069 15.659 -24.864 1.00 88.12 166 TRP A O 1
ATOM 1360 N N . PRO A 1 167 ? 5.524 14.465 -23.748 1.00 82.62 167 PRO A N 1
ATOM 1361 C CA . PRO A 1 167 ? 4.405 15.050 -24.477 1.00 82.62 167 PRO A CA 1
ATOM 1362 C C . PRO A 1 167 ? 4.343 16.563 -24.233 1.00 82.62 167 PRO A C 1
ATOM 1364 O O . PRO A 1 167 ? 4.621 17.002 -23.117 1.00 82.62 167 PRO A O 1
ATOM 1367 N N . ASP A 1 168 ? 3.922 17.341 -25.232 1.00 75.56 168 ASP A N 1
ATOM 1368 C CA . ASP A 1 168 ? 3.841 18.809 -25.123 1.00 75.56 168 ASP A CA 1
ATOM 1369 C C . ASP A 1 168 ? 2.945 19.261 -23.951 1.00 75.56 168 ASP A C 1
ATOM 1371 O O . ASP A 1 168 ? 3.208 20.268 -23.301 1.00 75.56 168 ASP A O 1
ATOM 1375 N N . ASP A 1 169 ? 1.929 18.462 -23.609 1.00 73.12 169 ASP A N 1
ATOM 1376 C CA . ASP A 1 169 ? 1.035 18.707 -22.470 1.00 73.12 169 ASP A CA 1
ATOM 1377 C C . ASP A 1 169 ? 1.640 18.343 -21.101 1.00 73.12 169 ASP A C 1
ATOM 1379 O O . ASP A 1 169 ? 1.054 18.661 -20.066 1.00 73.12 169 ASP A O 1
ATOM 1383 N N . PHE A 1 170 ? 2.769 17.628 -21.085 1.00 68.06 170 PHE A N 1
ATOM 1384 C CA . PHE A 1 170 ? 3.380 17.050 -19.885 1.00 68.06 170 PHE A CA 1
ATOM 1385 C C . PHE A 1 170 ? 4.348 18.014 -19.194 1.00 68.06 170 PHE A C 1
ATOM 1387 O O . PHE A 1 170 ? 4.538 17.916 -17.988 1.00 68.06 170 PHE A O 1
ATOM 1394 N N . ILE A 1 171 ? 4.945 18.953 -19.933 1.00 62.84 171 ILE A N 1
ATOM 1395 C CA . ILE A 1 171 ? 5.779 20.030 -19.387 1.00 62.84 171 ILE A CA 1
ATOM 1396 C C . ILE A 1 171 ? 5.079 21.344 -19.709 1.00 62.84 171 ILE A C 1
ATOM 1398 O O . ILE A 1 171 ? 5.336 21.974 -20.733 1.00 62.84 171 ILE A O 1
ATOM 1402 N N . ARG A 1 172 ? 4.157 21.756 -18.839 1.00 57.03 172 ARG A N 1
ATOM 1403 C CA . ARG A 1 172 ? 3.532 23.072 -18.963 1.00 57.03 172 ARG A CA 1
ATOM 1404 C C . ARG A 1 172 ? 4.489 24.132 -18.416 1.00 57.03 172 ARG A C 1
ATOM 1406 O O . ARG A 1 172 ? 4.933 23.982 -17.281 1.00 57.03 172 ARG A O 1
ATOM 1413 N N . PRO A 1 173 ? 4.785 25.208 -19.166 1.00 51.59 173 PRO A N 1
ATOM 1414 C CA . PRO A 1 173 ? 5.637 26.302 -18.688 1.00 51.59 173 PRO A CA 1
ATOM 1415 C C . PRO A 1 173 ? 5.061 27.056 -17.474 1.00 51.59 173 PRO A C 1
ATOM 1417 O O . PRO A 1 173 ? 5.794 27.780 -16.803 1.00 51.59 173 PRO A O 1
ATOM 1420 N N . ASP A 1 174 ? 3.763 26.884 -17.206 1.00 54.31 174 ASP A N 1
ATOM 1421 C CA . ASP A 1 174 ? 2.980 27.715 -16.284 1.00 54.31 174 ASP A CA 1
ATOM 1422 C C . ASP A 1 174 ? 2.673 27.012 -14.945 1.00 54.31 174 ASP A C 1
ATOM 1424 O O . ASP A 1 174 ? 2.171 27.639 -14.011 1.00 54.31 174 ASP A O 1
ATOM 1428 N N . GLU A 1 175 ? 2.951 25.709 -14.847 1.00 54.88 175 GLU A N 1
ATOM 1429 C CA . GLU A 1 175 ? 2.817 24.918 -13.621 1.00 54.88 175 GLU A CA 1
ATOM 1430 C C . GLU A 1 175 ? 4.218 24.756 -13.011 1.00 54.88 175 GLU A C 1
ATOM 1432 O O . GLU A 1 175 ? 5.175 24.504 -13.741 1.00 54.88 175 GLU A O 1
ATOM 1437 N N . GLU A 1 176 ? 4.365 24.959 -11.691 1.00 56.59 176 GLU A N 1
ATOM 1438 C CA . GLU A 1 176 ? 5.636 24.760 -10.972 1.00 56.59 176 GLU A CA 1
ATOM 1439 C C . GLU A 1 176 ? 6.337 23.502 -11.495 1.00 56.59 176 GLU A C 1
ATOM 1441 O O . GLU A 1 176 ? 5.747 22.421 -11.452 1.00 56.59 176 GLU A O 1
ATOM 1446 N N . PHE A 1 177 ? 7.562 23.657 -12.023 1.00 59.34 177 PHE A N 1
ATOM 1447 C CA . PHE A 1 177 ? 8.340 22.561 -12.603 1.00 59.34 177 PHE A CA 1
ATOM 1448 C C . PHE A 1 177 ? 8.175 21.297 -11.758 1.00 59.34 177 PHE A C 1
ATOM 1450 O O . PHE A 1 177 ? 8.472 21.314 -10.558 1.00 59.34 177 PHE A O 1
ATOM 1457 N N . PHE A 1 178 ? 7.705 20.208 -12.377 1.00 67.81 178 PHE A N 1
ATOM 1458 C CA . PHE A 1 178 ? 7.662 18.912 -11.712 1.00 67.81 178 PHE A CA 1
ATOM 1459 C C . PHE A 1 178 ? 9.014 18.655 -11.049 1.00 67.81 178 PHE A C 1
ATOM 1461 O O . PHE A 1 178 ? 10.066 18.854 -11.663 1.00 67.81 178 PHE A O 1
ATOM 1468 N N . SER A 1 179 ? 8.993 18.243 -9.781 1.00 80.94 179 SER A N 1
ATOM 1469 C CA . SER A 1 179 ? 10.233 17.954 -9.067 1.00 80.94 179 SER A CA 1
ATOM 1470 C C . SER A 1 179 ? 11.044 16.915 -9.843 1.00 80.94 179 SER A C 1
ATOM 1472 O O . SER A 1 179 ? 10.478 16.021 -10.476 1.00 80.94 179 SER A O 1
ATOM 1474 N N . MET A 1 180 ? 12.375 16.996 -9.780 1.00 82.31 180 MET A N 1
ATOM 1475 C CA . MET A 1 180 ? 13.236 16.012 -10.451 1.00 82.31 180 MET A CA 1
ATOM 1476 C C . MET A 1 180 ? 12.858 14.575 -10.072 1.00 82.31 180 MET A C 1
ATOM 1478 O O . MET A 1 180 ? 12.722 13.725 -10.945 1.00 82.31 180 MET A O 1
ATOM 1482 N N . ALA A 1 181 ? 12.525 14.342 -8.800 1.00 84.38 181 ALA A N 1
ATOM 1483 C CA . ALA A 1 181 ? 12.037 13.051 -8.326 1.00 84.38 181 ALA A CA 1
ATOM 1484 C C . ALA A 1 181 ? 10.754 12.572 -9.040 1.00 84.38 181 ALA A C 1
ATOM 1486 O O . ALA A 1 181 ? 10.587 11.375 -9.265 1.00 84.38 181 ALA A O 1
ATOM 1487 N N . TYR A 1 182 ? 9.838 13.478 -9.403 1.00 84.12 182 TYR A N 1
ATOM 1488 C CA . TYR A 1 182 ? 8.644 13.126 -10.177 1.00 84.12 182 TYR A CA 1
ATOM 1489 C C . TYR A 1 182 ? 9.003 12.706 -11.605 1.00 84.12 182 TYR A C 1
ATOM 1491 O O . TYR A 1 182 ? 8.494 11.701 -12.104 1.00 84.12 182 TYR A O 1
ATOM 1499 N N . LEU A 1 183 ? 9.905 13.448 -12.248 1.00 88.38 183 LEU A N 1
ATOM 1500 C CA . LEU A 1 183 ? 10.354 13.142 -13.603 1.00 88.38 183 LEU A CA 1
ATOM 1501 C C . LEU A 1 183 ? 11.105 11.812 -13.665 1.00 88.38 183 LEU A C 1
ATOM 1503 O O . LEU A 1 183 ? 10.876 11.030 -14.582 1.00 88.38 183 LEU A O 1
ATOM 1507 N N . GLU A 1 184 ? 11.937 11.512 -12.669 1.00 90.62 184 GLU A N 1
ATOM 1508 C CA . GLU A 1 184 ? 12.646 10.234 -12.584 1.00 90.62 184 GLU A CA 1
ATOM 1509 C C . GLU A 1 184 ? 11.728 9.052 -12.228 1.00 90.62 184 GLU A C 1
ATOM 1511 O O . GLU A 1 184 ? 11.991 7.915 -12.627 1.00 90.62 184 GLU A O 1
ATOM 1516 N N . LEU A 1 185 ? 10.609 9.293 -11.534 1.00 90.00 185 LEU A N 1
ATOM 1517 C CA . LEU A 1 185 ? 9.617 8.253 -11.249 1.00 90.00 185 LEU A CA 1
ATOM 1518 C C . LEU A 1 185 ? 8.943 7.733 -12.530 1.00 90.00 185 LEU A C 1
ATOM 1520 O O . LEU A 1 185 ? 8.596 6.554 -12.619 1.00 90.00 185 LEU A O 1
ATOM 1524 N N . TYR A 1 186 ? 8.769 8.584 -13.538 1.00 90.81 186 TYR A N 1
ATOM 1525 C CA . TYR A 1 186 ? 8.089 8.229 -14.781 1.00 90.81 186 TYR A CA 1
ATOM 1526 C C . TYR A 1 186 ? 8.752 7.062 -15.552 1.00 90.81 186 TYR A C 1
ATOM 1528 O O . TYR A 1 186 ? 8.082 6.047 -15.780 1.00 90.81 186 TYR A O 1
ATOM 1536 N N . PRO A 1 187 ? 10.054 7.100 -15.912 1.00 92.69 187 PRO A N 1
ATOM 1537 C CA . PRO A 1 187 ? 10.717 5.968 -16.560 1.00 92.69 187 PRO A CA 1
ATOM 1538 C C . PRO A 1 187 ? 10.798 4.728 -15.660 1.00 92.69 187 PRO A C 1
ATOM 1540 O O . PRO A 1 187 ? 10.821 3.608 -16.178 1.00 92.69 187 PRO A O 1
ATOM 1543 N N . ILE A 1 188 ? 10.792 4.875 -14.330 1.00 93.75 188 ILE A N 1
ATOM 1544 C CA . ILE A 1 188 ? 10.690 3.728 -13.411 1.00 93.75 188 ILE A CA 1
ATOM 1545 C C . ILE A 1 188 ? 9.343 3.025 -13.586 1.00 93.75 188 ILE A C 1
ATOM 1547 O O . ILE A 1 188 ? 9.304 1.799 -13.709 1.00 93.75 188 ILE A O 1
ATOM 1551 N N . ILE A 1 189 ? 8.245 3.783 -13.651 1.00 92.19 189 ILE A N 1
ATOM 1552 C CA . ILE A 1 189 ? 6.905 3.233 -13.885 1.00 92.19 189 ILE A CA 1
ATOM 1553 C C . ILE A 1 189 ? 6.843 2.537 -15.246 1.00 92.19 189 ILE A C 1
ATOM 1555 O O . ILE A 1 189 ? 6.361 1.408 -15.321 1.00 92.19 189 ILE A O 1
ATOM 1559 N N . ILE A 1 190 ? 7.375 3.147 -16.310 1.00 93.62 190 ILE A N 1
ATOM 1560 C CA . ILE A 1 190 ? 7.416 2.503 -17.633 1.00 93.62 190 ILE A CA 1
ATOM 1561 C C . ILE A 1 190 ? 8.224 1.207 -17.584 1.00 93.62 190 ILE A C 1
ATOM 1563 O O . ILE A 1 190 ? 7.771 0.178 -18.085 1.00 93.62 190 ILE A O 1
ATOM 1567 N N . SER A 1 191 ? 9.382 1.220 -16.925 1.00 94.38 191 SER A N 1
ATOM 1568 C CA . SER A 1 191 ? 10.194 0.018 -16.732 1.00 94.38 191 SER A CA 1
ATOM 1569 C C . SER A 1 191 ? 9.406 -1.078 -16.006 1.00 94.38 191 SER A C 1
ATOM 1571 O O . SER A 1 191 ? 9.473 -2.243 -16.395 1.00 94.38 191 SER A O 1
ATOM 1573 N N . ALA A 1 192 ? 8.612 -0.716 -14.993 1.00 92.88 192 ALA A N 1
ATOM 1574 C CA . ALA A 1 192 ? 7.759 -1.650 -14.262 1.00 92.88 192 ALA A CA 1
ATOM 1575 C C . ALA A 1 192 ? 6.607 -2.192 -15.123 1.00 92.88 192 ALA A C 1
ATOM 1577 O O . ALA A 1 192 ? 6.271 -3.369 -15.020 1.00 92.88 192 ALA A O 1
ATOM 1578 N N . ILE A 1 193 ? 6.029 -1.376 -16.006 1.00 93.12 193 ILE A N 1
ATOM 1579 C CA . ILE A 1 193 ? 4.992 -1.816 -16.949 1.00 93.12 193 ILE A CA 1
ATOM 1580 C C . ILE A 1 193 ? 5.575 -2.805 -17.965 1.00 93.12 193 ILE A C 1
ATOM 1582 O O . ILE A 1 193 ? 4.998 -3.865 -18.196 1.00 93.12 193 ILE A O 1
ATOM 1586 N N . LEU A 1 194 ? 6.730 -2.482 -18.552 1.00 93.88 194 LEU A N 1
ATOM 1587 C CA . LEU A 1 194 ? 7.352 -3.298 -19.596 1.00 93.88 194 LEU A CA 1
ATOM 1588 C C . LEU A 1 194 ? 7.962 -4.592 -19.044 1.00 93.88 194 LEU A C 1
ATOM 1590 O O . LEU A 1 194 ? 7.857 -5.650 -19.665 1.00 93.88 194 LEU A O 1
ATOM 1594 N N . TRP A 1 195 ? 8.614 -4.518 -17.883 1.00 94.44 195 TRP A N 1
ATOM 1595 C CA . TRP A 1 195 ? 9.490 -5.582 -17.386 1.00 94.44 195 TRP A CA 1
ATOM 1596 C C . TRP A 1 195 ? 9.184 -6.041 -15.959 1.00 94.44 195 TRP A C 1
ATOM 1598 O O . TRP A 1 195 ? 9.793 -7.004 -15.498 1.00 94.44 195 TRP A O 1
ATOM 1608 N N . GLY A 1 196 ? 8.228 -5.423 -15.259 1.00 88.75 196 GLY A N 1
ATOM 1609 C CA . GLY A 1 196 ? 7.929 -5.710 -13.849 1.00 88.75 196 GLY A CA 1
ATOM 1610 C C . GLY A 1 196 ? 7.516 -7.152 -13.561 1.00 88.75 196 GLY A C 1
ATOM 1611 O O . GLY A 1 196 ? 7.756 -7.656 -12.466 1.00 88.75 196 GLY A O 1
ATOM 1612 N N . HIS A 1 197 ? 6.978 -7.860 -14.555 1.00 88.31 197 HIS A N 1
ATOM 1613 C CA . HIS A 1 197 ? 6.689 -9.292 -14.451 1.00 88.31 197 HIS A CA 1
ATOM 1614 C C . HIS A 1 197 ? 7.953 -10.142 -14.194 1.00 88.31 197 HIS A C 1
ATOM 1616 O O . HIS A 1 197 ? 7.866 -11.193 -13.566 1.00 88.31 197 HIS A O 1
ATOM 1622 N N . GLU A 1 198 ? 9.142 -9.674 -14.596 1.00 89.31 198 GLU A N 1
ATOM 1623 C CA . GLU A 1 198 ? 10.437 -10.331 -14.338 1.00 89.31 198 GLU A CA 1
ATOM 1624 C C . GLU A 1 198 ? 11.046 -9.949 -12.970 1.00 89.31 198 GLU A C 1
ATOM 1626 O O . GLU A 1 198 ? 12.121 -10.431 -12.576 1.00 89.31 198 GLU A O 1
ATOM 1631 N N . TRP A 1 199 ? 10.394 -9.037 -12.244 1.00 86.19 199 TRP A N 1
ATOM 1632 C CA . TRP A 1 199 ? 10.866 -8.470 -10.977 1.00 86.19 199 TRP A CA 1
ATOM 1633 C C . TRP A 1 199 ? 10.193 -9.114 -9.761 1.00 86.19 199 TRP A C 1
ATOM 1635 O O . TRP A 1 199 ? 10.418 -8.679 -8.632 1.00 86.19 199 TRP A O 1
ATOM 1645 N N . SER A 1 200 ? 9.385 -10.157 -9.978 1.00 78.44 200 SER A N 1
ATOM 1646 C CA . SER A 1 200 ? 8.674 -10.884 -8.926 1.00 78.44 200 SER A CA 1
ATOM 1647 C C . SER A 1 200 ? 9.592 -11.203 -7.744 1.00 78.44 200 SER A C 1
ATOM 1649 O O . SER A 1 200 ? 10.729 -11.633 -7.948 1.00 78.44 200 SER A O 1
ATOM 1651 N N . THR A 1 201 ? 9.081 -10.984 -6.529 1.00 75.81 201 THR A N 1
ATOM 1652 C CA . THR A 1 201 ? 9.731 -11.276 -5.234 1.00 75.81 201 THR A CA 1
ATOM 1653 C C . THR A 1 201 ? 11.048 -10.538 -4.945 1.00 75.81 201 THR A C 1
ATOM 1655 O O . THR A 1 201 ? 11.677 -10.807 -3.918 1.00 75.81 201 THR A O 1
ATOM 1658 N N . LYS A 1 202 ? 11.474 -9.599 -5.802 1.00 81.44 202 LYS A N 1
ATOM 1659 C CA . LYS A 1 202 ? 12.701 -8.807 -5.616 1.00 81.44 202 LYS A CA 1
ATOM 1660 C C . LYS A 1 202 ? 12.394 -7.447 -4.997 1.00 81.44 202 LYS A C 1
ATOM 1662 O O . LYS A 1 202 ? 11.389 -6.818 -5.317 1.00 81.44 202 LYS A O 1
ATOM 1667 N N . ARG A 1 203 ? 13.307 -6.962 -4.154 1.00 84.12 203 ARG A N 1
ATOM 1668 C CA . ARG A 1 203 ? 13.339 -5.566 -3.694 1.00 84.12 203 ARG A CA 1
ATOM 1669 C C . ARG A 1 203 ? 14.386 -4.847 -4.507 1.00 84.12 203 ARG A C 1
ATOM 1671 O O . ARG A 1 203 ? 15.569 -5.110 -4.330 1.00 84.12 203 ARG A O 1
ATOM 1678 N N . ILE A 1 204 ? 13.947 -3.981 -5.405 1.00 87.31 204 ILE A N 1
ATOM 1679 C CA . ILE A 1 204 ? 14.850 -3.227 -6.269 1.00 87.31 204 ILE A CA 1
ATOM 1680 C C . ILE A 1 204 ? 15.006 -1.830 -5.679 1.00 87.31 204 ILE A C 1
ATOM 1682 O O . ILE A 1 204 ? 14.013 -1.133 -5.467 1.00 87.31 204 ILE A O 1
ATOM 1686 N N . LEU A 1 205 ? 16.246 -1.440 -5.392 1.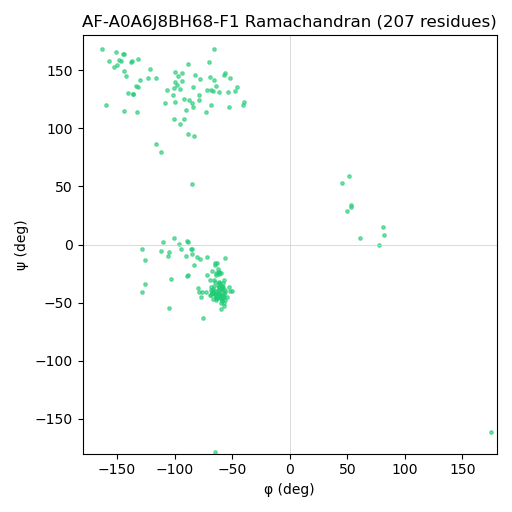00 88.00 205 LEU A N 1
ATOM 1687 C CA . LEU A 1 205 ? 16.583 -0.084 -4.982 1.00 88.00 205 LEU A CA 1
ATOM 1688 C C . LEU A 1 205 ? 16.902 0.752 -6.218 1.00 88.00 205 LEU A C 1
ATOM 1690 O O . LEU A 1 205 ? 17.886 0.491 -6.914 1.00 88.00 205 LEU A O 1
ATOM 1694 N N . PHE A 1 206 ? 16.074 1.765 -6.456 1.00 86.69 206 PHE A N 1
ATOM 1695 C CA . PHE A 1 206 ? 16.336 2.815 -7.432 1.00 86.69 206 PHE A CA 1
ATOM 1696 C C . PHE A 1 206 ? 17.040 3.970 -6.724 1.00 86.69 206 PHE A C 1
ATOM 1698 O O . PHE A 1 206 ? 16.550 4.467 -5.710 1.00 86.69 206 PHE A O 1
ATOM 1705 N N . GLN A 1 207 ? 18.197 4.372 -7.242 1.00 77.75 207 GLN A N 1
ATOM 1706 C CA . GLN A 1 207 ? 18.902 5.565 -6.788 1.00 77.75 207 GLN A CA 1
ATOM 1707 C C . GLN A 1 207 ? 18.515 6.711 -7.719 1.00 77.75 207 GLN A C 1
ATOM 1709 O O . GLN A 1 207 ? 18.943 6.748 -8.870 1.00 77.75 207 GLN A O 1
ATOM 1714 N N . LEU A 1 208 ? 17.638 7.567 -7.209 1.0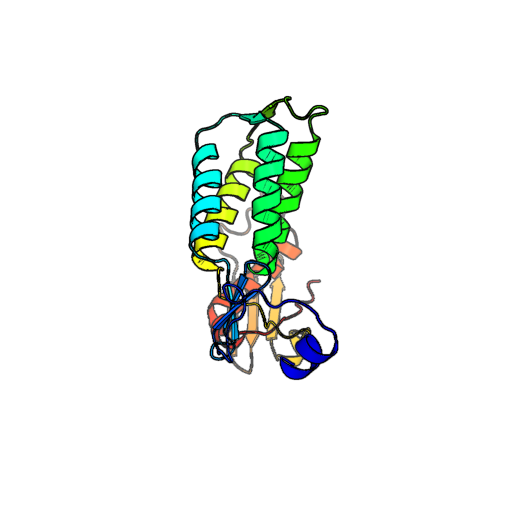0 75.56 208 LEU A N 1
ATOM 1715 C CA . LEU A 1 208 ? 17.189 8.808 -7.834 1.00 75.56 208 LEU A CA 1
ATOM 1716 C C . LEU A 1 208 ? 18.212 9.922 -7.551 1.00 75.56 208 LEU A C 1
ATOM 1718 O O . LEU A 1 208 ? 18.849 9.872 -6.492 1.00 75.56 208 LEU A O 1
ATOM 1722 N N . ARG A 1 209 ? 18.427 10.854 -8.489 1.00 60.25 209 ARG A N 1
ATOM 1723 C CA . ARG A 1 209 ? 19.428 11.930 -8.357 1.00 60.25 209 ARG A CA 1
ATOM 1724 C C . ARG A 1 209 ? 18.865 13.197 -7.720 1.00 60.25 209 ARG A C 1
ATOM 1726 O O . ARG A 1 209 ? 17.675 13.523 -7.910 1.00 60.25 209 ARG A O 1
#

Sequence (209 aa):
MLYEFNSLKIPLSAHKTVGPSTSLEYLGLILNSMHMFAKLPDEKLVRIKDILYSYHNRRSCTKHEMLNLLGHLNYACKVIIPGRSFVSYLLTLAHSVKELNHHVTITKGCRDDMAMWFKFLCQWNGISFFISDNVINASDFYLFTDASSTIGYGGYFRKRWFHGIWPDDFIRPDEEFFSMAYLELYPIIISAILWGHEWSTKRILFQLR

Mean predicted aligned error: 8.1 Å

InterPro domains:
  IPR043502 DNA/RNA polymerase superfamily [SSF56672] (6-204)
  IPR052055 Hepadnavirus polymerase/reverse transcriptase [PTHR33050] (6-206)

Radius of gyration: 22.66 Å; Cα contacts (8 Å, |Δi|>4): 253; chains: 1; bounding box: 44×63×56 Å

Organism: Mytilus coruscus (NCBI:txid42192)

pLDDT: mean 88.11, std 9.58, range [51.59, 97.94]

Foldseek 3Di:
DVVVCVVVVPDDDPVQDDDDDQWDADPQWIAHNVLGWIFHDPVLLVVLLVLLVVCLPDQKDFLLSLVVNLVSLVVRCLQLVVLPVLSVVSVVQSVVDDDRRDIGGCDPSNNVSSVVSNVSSVPRGGQDNLQPPDEDECVNQQWDWDFDLAFWIKIDGPHDIDIDGQDPVRQDPPDDRDPQVRRRVVNVVVCCVVPVVVCRSHRYDDDRD